Protein AF-A0A258JSR5-F1 (afdb_monomer_lite)

Structure (mmCIF, N/CA/C/O backbone):
data_AF-A0A258JSR5-F1
#
_entry.id   AF-A0A258JSR5-F1
#
loop_
_atom_site.group_PDB
_atom_site.id
_atom_site.type_symbol
_atom_site.label_atom_id
_atom_site.label_alt_id
_atom_site.label_comp_id
_atom_site.label_asym_id
_atom_site.label_entity_id
_atom_site.label_seq_id
_atom_site.pdbx_PDB_ins_code
_atom_site.Cartn_x
_atom_site.Cartn_y
_atom_site.Cartn_z
_atom_site.occupancy
_atom_site.B_iso_or_equiv
_atom_site.auth_seq_id
_atom_site.auth_comp_id
_atom_site.auth_asym_id
_atom_site.auth_atom_id
_atom_site.pdbx_PDB_model_num
ATOM 1 N N . MET A 1 1 ? 13.810 30.687 -0.300 1.00 61.47 1 MET A N 1
ATOM 2 C CA . MET A 1 1 ? 14.766 29.575 -0.488 1.00 61.47 1 MET A CA 1
ATOM 3 C C . MET A 1 1 ? 14.236 28.611 -1.536 1.00 61.47 1 MET A C 1
ATOM 5 O O . MET A 1 1 ? 13.078 28.210 -1.463 1.00 61.47 1 MET A O 1
ATOM 9 N N . THR A 1 2 ? 15.038 28.300 -2.546 1.00 57.66 2 THR A N 1
ATOM 10 C CA . THR A 1 2 ? 14.714 27.359 -3.626 1.00 57.66 2 THR A CA 1
ATOM 11 C C . THR A 1 2 ? 15.370 26.017 -3.323 1.00 57.66 2 THR A C 1
ATOM 13 O O . THR A 1 2 ? 16.574 25.957 -3.090 1.00 57.66 2 THR A O 1
ATOM 16 N N . ILE A 1 3 ? 14.578 24.943 -3.290 1.00 66.38 3 ILE A N 1
ATOM 17 C CA . ILE A 1 3 ? 15.086 23.575 -3.173 1.00 66.38 3 ILE A CA 1
ATOM 18 C C . ILE A 1 3 ? 15.191 23.016 -4.587 1.00 66.38 3 ILE A C 1
ATOM 20 O O . ILE A 1 3 ? 14.226 23.022 -5.355 1.00 66.38 3 ILE A O 1
ATOM 24 N N . TYR A 1 4 ? 16.376 22.534 -4.943 1.00 61.44 4 TYR A N 1
ATOM 25 C CA . TYR A 1 4 ? 16.570 21.844 -6.207 1.00 61.44 4 TYR A CA 1
ATOM 26 C C . TYR A 1 4 ? 15.961 20.445 -6.101 1.00 61.44 4 TYR A C 1
ATOM 28 O O . TYR A 1 4 ? 16.390 19.656 -5.260 1.00 61.44 4 TYR A O 1
ATOM 36 N N . LEU A 1 5 ? 14.943 20.136 -6.912 1.00 56.50 5 LEU A N 1
ATOM 37 C CA . LEU A 1 5 ? 14.296 18.825 -6.874 1.00 56.50 5 LEU A CA 1
ATOM 38 C C . LEU A 1 5 ? 15.056 17.860 -7.807 1.00 56.50 5 LEU A C 1
ATOM 40 O O . LEU A 1 5 ? 14.903 17.956 -9.030 1.00 56.50 5 LEU A O 1
ATOM 44 N N . PRO A 1 6 ? 15.834 16.889 -7.288 1.00 39.44 6 PRO A N 1
ATOM 45 C CA . PRO A 1 6 ? 16.677 16.019 -8.120 1.00 39.44 6 PRO A CA 1
ATOM 46 C C . PRO A 1 6 ? 15.869 15.087 -9.039 1.00 39.44 6 PRO A C 1
ATOM 48 O O . PRO A 1 6 ? 16.405 14.523 -9.987 1.00 39.44 6 PRO A O 1
ATOM 51 N N . ILE A 1 7 ? 14.565 14.931 -8.786 1.00 44.53 7 ILE A N 1
ATOM 52 C CA . ILE A 1 7 ? 13.654 14.110 -9.598 1.00 44.53 7 ILE A CA 1
ATOM 53 C C . ILE A 1 7 ? 13.155 14.865 -10.846 1.00 44.53 7 ILE A C 1
ATOM 55 O O . ILE A 1 7 ? 12.863 14.226 -11.860 1.00 44.53 7 ILE A O 1
ATOM 59 N N . ALA A 1 8 ? 13.074 16.200 -10.788 1.00 44.94 8 ALA A N 1
ATOM 60 C CA . ALA A 1 8 ? 12.496 17.041 -11.840 1.00 44.94 8 ALA A CA 1
ATOM 61 C C . ALA A 1 8 ? 13.520 17.968 -12.529 1.00 44.94 8 ALA A C 1
ATOM 63 O O . ALA A 1 8 ? 13.179 18.582 -13.536 1.00 44.94 8 ALA A O 1
ATOM 64 N N . GLU A 1 9 ? 14.764 18.035 -12.027 1.00 51.84 9 GLU A N 1
ATOM 65 C CA . GLU A 1 9 ? 15.833 18.930 -12.516 1.00 51.84 9 GLU A CA 1
ATOM 66 C C . GLU A 1 9 ? 15.367 20.391 -12.680 1.00 51.84 9 GLU A C 1
ATOM 68 O O . GLU A 1 9 ? 15.783 21.104 -13.592 1.00 51.84 9 GLU A O 1
ATOM 73 N N . ILE A 1 10 ? 14.475 20.839 -11.793 1.00 59.28 10 ILE A N 1
ATOM 74 C CA . ILE A 1 10 ? 13.985 22.216 -11.744 1.00 59.28 10 ILE A CA 1
ATOM 75 C C . ILE A 1 10 ? 14.163 22.780 -10.329 1.00 59.28 10 ILE A C 1
ATOM 77 O O . ILE A 1 10 ? 13.911 22.067 -9.348 1.00 59.28 10 ILE A O 1
ATOM 81 N N . PRO A 1 11 ? 14.597 24.047 -10.199 1.00 59.09 11 PRO A N 1
ATOM 82 C CA . PRO A 1 11 ? 14.572 24.744 -8.924 1.00 59.09 11 PRO A CA 1
ATOM 83 C C . PRO A 1 11 ? 13.112 25.027 -8.552 1.00 59.09 11 PRO A C 1
ATOM 85 O O . PRO A 1 11 ? 12.404 25.725 -9.277 1.00 59.09 11 PRO A O 1
ATOM 88 N N . VAL A 1 12 ? 12.650 24.474 -7.430 1.00 67.81 12 VAL A N 1
ATOM 89 C CA . VAL A 1 12 ? 11.285 24.683 -6.928 1.00 67.81 12 VAL A CA 1
ATOM 90 C C . VAL A 1 12 ? 11.360 25.539 -5.671 1.00 67.81 12 VAL A C 1
ATOM 92 O O . VAL A 1 12 ? 12.173 25.292 -4.777 1.00 67.81 12 VAL A O 1
ATOM 95 N N . ALA A 1 13 ? 10.527 26.574 -5.578 1.00 79.62 13 ALA A N 1
ATOM 96 C CA . ALA A 1 13 ? 10.471 27.379 -4.365 1.00 79.62 13 ALA A CA 1
ATOM 97 C C . ALA A 1 13 ? 9.887 26.550 -3.209 1.00 79.62 13 ALA A C 1
ATOM 99 O O . ALA A 1 13 ? 8.904 25.824 -3.383 1.00 79.62 13 ALA A O 1
ATOM 100 N N . ILE A 1 14 ? 10.454 26.695 -2.008 1.00 73.69 14 ILE A N 1
ATOM 101 C CA . ILE A 1 14 ? 9.924 26.052 -0.792 1.00 73.69 14 ILE A CA 1
ATOM 102 C C . ILE A 1 14 ? 8.441 26.384 -0.591 1.00 73.69 14 ILE A C 1
ATOM 104 O O . ILE A 1 14 ? 7.655 25.525 -0.206 1.00 73.69 14 ILE A O 1
ATOM 108 N N . PHE A 1 15 ? 8.055 27.614 -0.937 1.00 73.50 15 PHE A N 1
ATOM 109 C CA . PHE A 1 15 ? 6.688 28.101 -0.819 1.00 73.50 15 PHE A CA 1
ATOM 110 C C . PHE A 1 15 ? 5.720 27.317 -1.709 1.00 73.50 15 PHE A C 1
ATOM 112 O O . PHE A 1 15 ? 4.648 26.940 -1.259 1.00 73.50 15 PHE A O 1
ATOM 119 N N . THR A 1 16 ? 6.116 26.980 -2.939 1.00 74.31 16 THR A N 1
ATOM 120 C CA . THR A 1 16 ? 5.316 26.120 -3.827 1.00 74.31 16 THR A CA 1
ATOM 121 C C . THR A 1 16 ? 5.153 24.703 -3.285 1.00 74.31 16 THR A C 1
ATOM 123 O O . THR A 1 16 ? 4.079 24.130 -3.423 1.00 74.31 16 THR A O 1
ATOM 126 N N . ILE A 1 17 ? 6.178 24.140 -2.636 1.00 71.25 17 ILE A N 1
ATOM 127 C CA . ILE A 1 17 ? 6.089 22.804 -2.024 1.00 71.25 17 ILE A CA 1
ATOM 128 C C . ILE A 1 17 ? 5.114 22.832 -0.845 1.00 71.25 17 ILE A C 1
ATOM 130 O O . ILE A 1 17 ? 4.237 21.976 -0.756 1.00 71.25 17 ILE A O 1
ATOM 134 N N . PHE A 1 18 ? 5.222 23.843 0.019 1.00 74.94 18 PHE A N 1
ATOM 135 C CA . PHE A 1 18 ? 4.291 24.043 1.129 1.00 74.94 18 PHE A CA 1
ATOM 136 C C . PHE A 1 18 ? 2.861 24.299 0.646 1.00 74.94 18 PHE A C 1
ATOM 138 O O . PHE A 1 18 ? 1.934 23.674 1.149 1.00 74.94 18 PHE A O 1
ATOM 145 N N . ALA A 1 19 ? 2.674 25.151 -0.363 1.00 74.31 19 ALA A N 1
ATOM 146 C CA . ALA A 1 19 ? 1.364 25.439 -0.940 1.00 74.31 19 ALA A CA 1
ATOM 147 C C . ALA A 1 19 ? 0.727 24.191 -1.572 1.00 74.31 19 ALA A C 1
ATOM 149 O O . ALA A 1 19 ? -0.453 23.931 -1.354 1.00 74.31 19 ALA A O 1
ATOM 150 N N . MET A 1 20 ? 1.504 23.377 -2.298 1.00 73.94 20 MET A N 1
ATOM 151 C CA . MET A 1 20 ? 1.028 22.086 -2.805 1.00 73.94 20 MET A CA 1
ATOM 152 C C . MET A 1 20 ? 0.703 21.117 -1.667 1.00 73.94 20 MET A C 1
ATOM 154 O O . MET A 1 20 ? -0.324 20.452 -1.728 1.00 73.94 20 MET A O 1
ATOM 158 N N . GLY A 1 21 ? 1.535 21.054 -0.625 1.00 70.94 21 GLY A N 1
ATOM 159 C CA . GLY A 1 21 ? 1.282 20.229 0.556 1.00 70.94 21 GLY A CA 1
ATOM 160 C C . GLY A 1 21 ? -0.021 20.606 1.262 1.00 70.94 21 GLY A C 1
ATOM 161 O O . GLY A 1 21 ? -0.832 19.730 1.549 1.00 70.94 21 GLY A O 1
ATOM 162 N N . LEU A 1 22 ? -0.266 21.904 1.464 1.00 74.88 22 LEU A N 1
ATOM 163 C CA . LEU A 1 22 ? -1.509 22.416 2.045 1.00 74.88 22 LEU A CA 1
ATOM 164 C C . LEU A 1 22 ? -2.717 22.163 1.140 1.00 74.88 22 LEU A C 1
ATOM 166 O O . LEU A 1 22 ? -3.748 21.713 1.627 1.00 74.88 22 LEU A O 1
ATOM 170 N N . ALA A 1 23 ? -2.595 22.393 -0.169 1.00 74.69 23 ALA A N 1
ATOM 171 C CA . ALA A 1 23 ? -3.677 22.132 -1.115 1.00 74.69 23 ALA A CA 1
ATOM 172 C C . ALA A 1 23 ? -4.042 20.640 -1.163 1.00 74.69 23 ALA A C 1
ATOM 174 O O . ALA A 1 23 ? -5.217 20.284 -1.104 1.00 74.69 23 ALA A O 1
ATOM 175 N N . VAL A 1 24 ? -3.042 19.757 -1.217 1.00 71.69 24 VAL A N 1
ATOM 176 C CA . VAL A 1 24 ? -3.247 18.303 -1.180 1.00 71.69 24 VAL A CA 1
ATOM 177 C C . VAL A 1 24 ? -3.836 17.877 0.163 1.00 71.69 24 VAL A C 1
ATOM 179 O O . VAL A 1 24 ? -4.772 17.083 0.176 1.00 71.69 24 VAL A O 1
ATOM 182 N N . GLY A 1 25 ? -3.346 18.429 1.276 1.00 71.19 25 GLY A N 1
ATOM 183 C CA . GLY A 1 25 ? -3.887 18.173 2.610 1.00 71.19 25 GLY A CA 1
ATOM 184 C C . GLY A 1 25 ? -5.350 18.597 2.737 1.00 71.19 25 GLY A C 1
ATOM 1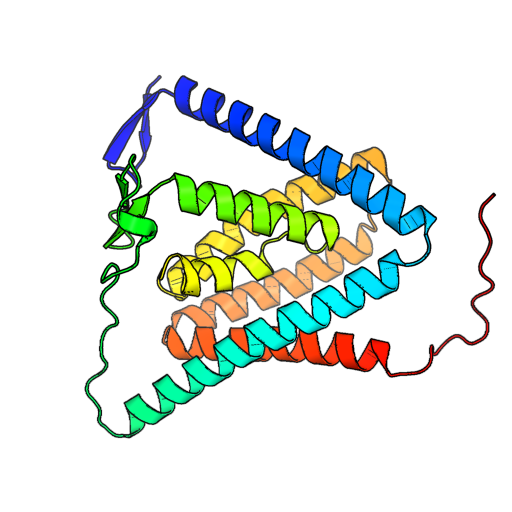85 O O . GLY A 1 25 ? -6.167 17.828 3.234 1.00 71.19 25 GLY A O 1
ATOM 186 N N . PHE A 1 26 ? -5.707 19.768 2.212 1.00 75.38 26 PHE A N 1
ATOM 187 C CA . PHE A 1 26 ? -7.077 20.274 2.215 1.00 75.38 26 PHE A CA 1
ATOM 188 C C . PHE A 1 26 ? -8.013 19.406 1.364 1.00 75.38 26 PHE A C 1
ATOM 190 O O . PHE A 1 26 ? -9.049 18.956 1.851 1.00 75.38 26 PHE A O 1
ATOM 197 N N . ILE A 1 27 ? -7.622 19.090 0.123 1.00 75.81 27 ILE A N 1
ATOM 198 C CA . ILE A 1 27 ? -8.405 18.215 -0.766 1.00 75.81 27 ILE A CA 1
ATOM 199 C C . ILE A 1 27 ? -8.559 16.823 -0.140 1.00 75.81 27 ILE A C 1
ATOM 201 O O . ILE A 1 27 ? -9.661 16.275 -0.109 1.00 75.81 27 ILE A O 1
ATOM 205 N N . SER A 1 28 ? -7.477 16.261 0.404 1.00 67.88 28 SER A N 1
ATOM 206 C CA . SER A 1 28 ? -7.510 14.965 1.084 1.00 67.88 28 SER A CA 1
ATOM 207 C C . SER A 1 28 ? -8.395 14.995 2.333 1.00 67.88 28 SER A C 1
ATOM 209 O O . SER A 1 28 ? -9.076 14.010 2.603 1.00 67.88 28 SER A O 1
ATOM 211 N N . GLY A 1 29 ? -8.416 16.103 3.079 1.00 70.31 29 GLY A N 1
ATOM 212 C CA . GLY A 1 29 ? -9.274 16.290 4.250 1.00 70.31 29 GLY A CA 1
ATOM 213 C C . GLY A 1 29 ? -10.759 16.355 3.889 1.00 70.31 29 GLY A C 1
ATOM 214 O O . GLY A 1 29 ? -11.571 15.700 4.536 1.00 70.31 29 GLY A O 1
ATOM 215 N N . MET A 1 30 ? -11.118 17.061 2.811 1.00 75.56 30 MET A N 1
ATOM 216 C CA . MET A 1 30 ? -12.503 17.120 2.323 1.00 75.56 30 MET A CA 1
ATOM 217 C C . MET A 1 30 ? -13.008 15.753 1.844 1.00 75.56 30 MET A C 1
ATOM 219 O O . MET A 1 30 ? -14.092 15.318 2.233 1.00 75.56 30 MET A O 1
ATOM 223 N N . PHE A 1 31 ? -12.213 15.053 1.026 1.00 71.19 31 PHE A N 1
ATOM 224 C CA . PHE A 1 31 ? -12.558 13.706 0.560 1.00 71.19 31 PHE A CA 1
ATOM 225 C C . PHE A 1 31 ? -12.566 12.684 1.704 1.00 71.19 31 PHE A C 1
ATOM 227 O O . PHE A 1 31 ? -13.426 11.805 1.731 1.00 71.19 31 PHE A O 1
ATOM 234 N N . GLY A 1 32 ? -11.649 12.817 2.666 1.00 70.19 32 GLY A N 1
ATOM 235 C CA . GLY A 1 32 ? -11.616 12.000 3.877 1.00 70.19 32 GLY A CA 1
ATOM 236 C C . GLY A 1 32 ? -12.866 12.192 4.735 1.00 70.19 32 GLY A C 1
ATOM 237 O O . GLY A 1 32 ? -13.493 11.209 5.114 1.00 70.19 32 GLY A O 1
ATOM 238 N N . GLY A 1 33 ? -13.286 13.439 4.969 1.00 72.38 33 GLY A N 1
ATOM 239 C CA . GLY A 1 33 ? -14.505 13.756 5.718 1.00 72.38 33 GLY A CA 1
ATOM 240 C C . GLY A 1 33 ? -15.773 13.208 5.058 1.00 72.38 33 GLY A C 1
ATOM 241 O O . GLY A 1 33 ? -16.602 12.603 5.734 1.00 72.38 33 GLY A O 1
ATOM 242 N N . LEU A 1 34 ? -15.889 13.329 3.729 1.00 74.12 34 LEU A N 1
ATOM 243 C CA . LEU A 1 34 ? -16.970 12.697 2.961 1.00 74.12 34 LEU A CA 1
ATOM 244 C C . LEU A 1 34 ? -16.947 11.167 3.079 1.00 74.12 34 LEU A C 1
ATOM 246 O O . LEU A 1 34 ? -18.000 10.551 3.227 1.00 74.12 34 LEU A O 1
ATOM 250 N N . GLY A 1 35 ? -15.761 10.556 3.045 1.00 70.94 35 GLY A N 1
ATOM 251 C CA . GLY A 1 35 ? -15.594 9.115 3.233 1.00 70.94 35 GLY A CA 1
ATOM 252 C C . GLY A 1 35 ? -16.039 8.650 4.615 1.00 70.94 35 GLY A C 1
ATOM 253 O O . GLY A 1 35 ? -16.801 7.693 4.710 1.00 70.94 35 GLY A O 1
ATOM 254 N N . VAL A 1 36 ? -15.641 9.360 5.672 1.00 72.75 36 VAL A N 1
ATOM 255 C CA . VAL A 1 36 ? -16.058 9.066 7.053 1.00 72.75 36 VAL A CA 1
ATOM 256 C C . VAL A 1 36 ? -17.567 9.250 7.227 1.00 72.75 36 VAL A C 1
ATOM 258 O O . VAL A 1 36 ? -18.208 8.414 7.856 1.00 72.75 36 VAL A O 1
ATOM 261 N N . ALA A 1 37 ? -18.161 10.288 6.632 1.00 77.19 37 ALA A N 1
ATOM 262 C CA . ALA A 1 37 ? -19.606 10.507 6.681 1.00 77.19 37 ALA A CA 1
ATOM 263 C C . ALA A 1 37 ? -20.388 9.402 5.945 1.00 77.19 37 ALA A C 1
ATOM 265 O O . ALA A 1 37 ? -21.351 8.859 6.485 1.00 77.19 37 ALA A O 1
ATOM 266 N N . ALA A 1 38 ? -19.948 9.019 4.742 1.00 73.38 38 ALA A N 1
ATOM 267 C CA . ALA A 1 38 ? -20.537 7.908 3.994 1.00 73.38 38 ALA A CA 1
ATOM 268 C C . ALA A 1 38 ? -20.383 6.576 4.746 1.00 73.38 38 ALA A C 1
ATOM 270 O O . ALA A 1 38 ? -21.31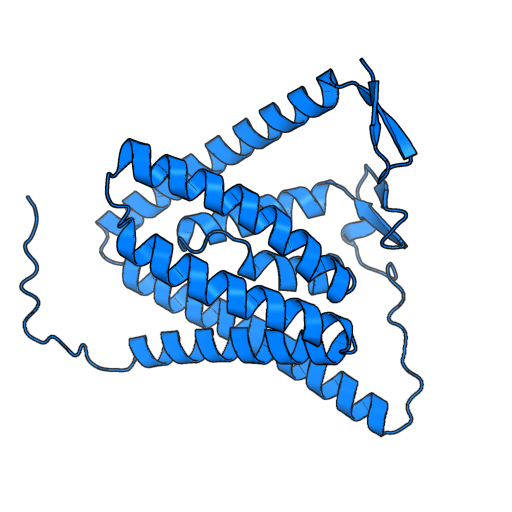5 5.774 4.798 1.00 73.38 38 ALA A O 1
ATOM 271 N N . PHE A 1 39 ? -19.227 6.363 5.375 1.00 73.50 39 PHE A N 1
ATOM 272 C CA . PHE A 1 39 ? -18.963 5.203 6.217 1.00 73.50 39 PHE A CA 1
ATOM 273 C C . PHE A 1 39 ? -19.887 5.167 7.439 1.00 73.50 39 PHE A C 1
ATOM 275 O O . PHE A 1 39 ? -20.480 4.130 7.718 1.00 73.50 39 PHE A O 1
ATOM 282 N N . ALA A 1 40 ? -20.067 6.294 8.132 1.00 76.50 40 ALA A N 1
ATOM 283 C CA . ALA A 1 40 ? -20.976 6.409 9.269 1.00 76.50 40 ALA A CA 1
ATOM 284 C C . ALA A 1 40 ? -22.433 6.129 8.867 1.00 76.50 40 ALA A C 1
ATOM 286 O O . ALA A 1 40 ? -23.134 5.411 9.580 1.00 76.50 40 ALA A O 1
ATOM 287 N N . LEU A 1 41 ? -22.864 6.614 7.696 1.00 78.69 41 LEU A N 1
ATOM 288 C CA . LEU A 1 41 ? -24.200 6.343 7.161 1.00 78.69 41 LEU A CA 1
ATOM 289 C C . LEU A 1 41 ? -24.399 4.851 6.873 1.00 78.69 41 LEU A C 1
ATOM 291 O O . LEU A 1 41 ? -25.406 4.271 7.268 1.00 78.69 41 LEU A O 1
ATOM 295 N N . MET A 1 42 ? -23.426 4.204 6.227 1.00 76.38 42 MET A N 1
ATOM 296 C CA . MET A 1 42 ? -23.510 2.764 5.977 1.00 76.38 42 MET A CA 1
ATOM 297 C C . MET A 1 42 ? -23.415 1.954 7.269 1.00 76.38 42 MET A C 1
ATOM 299 O O . MET A 1 42 ? -24.021 0.885 7.366 1.00 76.38 42 MET A O 1
ATOM 303 N N . ARG A 1 43 ? -22.685 2.452 8.276 1.00 78.88 43 ARG A N 1
ATOM 304 C CA . ARG A 1 43 ? -22.567 1.796 9.583 1.00 78.88 43 ARG A CA 1
ATOM 305 C C . ARG A 1 43 ? -23.900 1.828 10.318 1.00 78.88 43 ARG A C 1
ATOM 307 O O . ARG A 1 43 ? -24.274 0.822 10.906 1.00 78.88 43 ARG A O 1
ATOM 314 N N . ALA A 1 44 ? -24.646 2.926 10.201 1.00 80.06 44 ALA A N 1
ATOM 315 C CA . ALA A 1 44 ? -26.007 3.028 10.723 1.00 80.06 44 ALA A CA 1
ATOM 316 C C . ALA A 1 44 ? -26.974 2.017 10.076 1.00 80.06 44 ALA A C 1
ATOM 318 O O . ALA A 1 44 ? -27.925 1.584 10.717 1.00 80.06 44 ALA A O 1
ATOM 319 N N . LEU A 1 45 ? -26.709 1.597 8.834 1.00 81.56 45 LEU A N 1
ATOM 320 C CA . LEU A 1 45 ? -27.473 0.559 8.131 1.00 81.56 45 LEU A CA 1
ATOM 321 C C . LEU A 1 45 ? -27.032 -0.877 8.487 1.00 81.56 45 LEU A C 1
ATOM 323 O O . LEU A 1 45 ? -27.598 -1.831 7.961 1.00 81.56 45 LEU A O 1
ATOM 327 N N . GLY A 1 46 ? -26.016 -1.054 9.343 1.00 81.38 46 GLY A N 1
ATOM 328 C CA . GLY A 1 46 ? -25.525 -2.368 9.785 1.00 81.38 46 GLY A CA 1
ATOM 329 C C . GLY A 1 46 ? -24.808 -3.193 8.707 1.00 81.38 46 GLY A C 1
ATOM 330 O O . GLY A 1 46 ? -24.521 -4.366 8.917 1.00 81.38 46 GLY A O 1
ATOM 331 N N . GLN A 1 47 ? -24.513 -2.603 7.546 1.00 79.50 47 GLN A N 1
ATOM 332 C CA . GLN A 1 47 ? -24.048 -3.334 6.358 1.00 79.50 47 GLN A CA 1
ATOM 333 C C . GLN A 1 47 ? -22.559 -3.119 6.044 1.00 79.50 47 GLN A C 1
ATOM 335 O O . GLN A 1 47 ? -22.051 -3.623 5.041 1.00 79.50 47 GLN A O 1
ATOM 340 N N . VAL A 1 48 ? -21.848 -2.375 6.896 1.00 78.44 48 VAL A N 1
ATOM 341 C CA . VAL A 1 48 ? -20.450 -1.973 6.673 1.00 78.44 48 VAL A CA 1
ATOM 342 C C . VAL A 1 48 ? -19.496 -3.153 6.657 1.00 78.44 48 VAL A C 1
ATOM 344 O O . VAL A 1 48 ? -18.702 -3.250 5.726 1.00 78.44 48 VAL A O 1
ATOM 347 N N . ASP A 1 49 ? -19.592 -4.072 7.617 1.00 77.12 49 ASP A N 1
ATOM 348 C CA . ASP A 1 49 ? -18.671 -5.211 7.688 1.00 77.12 49 ASP A CA 1
ATOM 349 C C . ASP A 1 49 ? -18.798 -6.120 6.459 1.00 77.12 49 ASP A C 1
ATOM 351 O O . ASP A 1 49 ? -17.795 -6.543 5.873 1.00 77.12 49 ASP A O 1
ATOM 355 N N . LEU A 1 50 ? -20.034 -6.341 5.994 1.00 81.06 50 LEU A N 1
ATOM 356 C CA . LEU A 1 50 ? -20.310 -7.079 4.763 1.00 81.06 50 LEU A CA 1
ATOM 357 C C . LEU A 1 50 ? -19.752 -6.340 3.543 1.00 81.06 50 LEU A C 1
ATOM 359 O O . LEU A 1 50 ? -19.091 -6.947 2.699 1.00 81.06 50 LEU A O 1
ATOM 363 N N . LEU A 1 51 ? -19.988 -5.031 3.448 1.00 82.44 51 LEU A N 1
ATOM 364 C CA . LEU A 1 51 ? -19.535 -4.231 2.317 1.00 82.44 51 LEU A CA 1
ATOM 365 C C . LEU A 1 51 ? -18.009 -4.184 2.219 1.00 82.44 51 LEU A C 1
ATOM 367 O O . LEU A 1 51 ? -17.475 -4.357 1.121 1.00 82.44 51 LEU A O 1
ATOM 371 N N . ILE A 1 52 ? -17.310 -3.961 3.335 1.00 82.69 52 ILE A N 1
ATOM 372 C CA . ILE A 1 52 ? -15.843 -3.959 3.381 1.00 82.69 52 ILE A CA 1
ATOM 373 C C . ILE A 1 52 ? -15.333 -5.322 2.925 1.00 82.69 52 ILE A C 1
ATOM 375 O O . ILE A 1 52 ? -14.503 -5.387 2.019 1.00 82.69 52 ILE A O 1
ATOM 379 N N . SER A 1 53 ? -15.867 -6.403 3.496 1.00 82.19 53 SER A N 1
ATOM 380 C CA . SER A 1 53 ? -15.412 -7.764 3.209 1.00 82.19 53 SER A CA 1
ATOM 381 C C . SER A 1 53 ? -15.633 -8.135 1.740 1.00 82.19 53 SER A C 1
ATOM 383 O O . SER A 1 53 ? -14.693 -8.551 1.061 1.00 82.19 53 SER A O 1
ATOM 385 N N . VAL A 1 54 ? -16.830 -7.897 1.195 1.00 87.25 54 VAL A N 1
ATOM 386 C CA . VAL A 1 54 ? -17.144 -8.158 -0.223 1.00 87.25 54 VAL A CA 1
ATOM 387 C C . VAL A 1 54 ? -16.285 -7.296 -1.150 1.00 87.25 54 VAL A C 1
ATOM 389 O O . VAL A 1 54 ? -15.736 -7.803 -2.131 1.00 87.25 54 VAL A O 1
ATOM 392 N N . SER A 1 55 ? -16.104 -6.013 -0.826 1.00 85.12 55 SER A N 1
ATOM 393 C CA . SER A 1 55 ? -15.245 -5.112 -1.605 1.00 85.12 55 SER A CA 1
ATOM 394 C C . SER A 1 55 ? -13.791 -5.582 -1.602 1.00 85.12 55 SER A C 1
ATOM 396 O O . SER A 1 55 ? -13.141 -5.568 -2.646 1.00 85.12 55 SER A O 1
ATOM 398 N N . TYR A 1 56 ? -13.282 -6.041 -0.455 1.00 85.81 56 TYR A N 1
ATOM 399 C CA . TYR A 1 56 ? -11.912 -6.525 -0.307 1.00 85.81 56 TYR A CA 1
ATOM 400 C C . TYR A 1 56 ? -11.679 -7.806 -1.112 1.00 85.81 56 TYR A C 1
ATOM 402 O O . TYR A 1 56 ? -10.681 -7.907 -1.827 1.00 85.81 56 TYR A O 1
ATOM 410 N N . VAL A 1 57 ? -12.633 -8.741 -1.084 1.00 90.44 57 VAL A N 1
ATOM 411 C CA . VAL A 1 57 ? -12.580 -9.971 -1.887 1.00 90.44 57 VAL A CA 1
ATOM 412 C C . VAL A 1 57 ? -12.624 -9.661 -3.374 1.00 90.44 57 VAL A C 1
ATOM 414 O O . VAL A 1 57 ? -11.760 -10.137 -4.111 1.00 90.44 57 VAL A O 1
ATOM 417 N N . LEU A 1 58 ? -13.584 -8.851 -3.828 1.00 91.00 58 LEU A N 1
ATOM 418 C CA . LEU A 1 58 ? -13.707 -8.490 -5.242 1.00 91.00 58 LEU A CA 1
ATOM 419 C C . LEU A 1 58 ? -12.448 -7.788 -5.750 1.00 91.00 58 LEU A C 1
ATOM 421 O O . LEU A 1 58 ? -11.917 -8.146 -6.804 1.00 91.00 58 LEU A O 1
ATOM 425 N N . LEU A 1 59 ? -11.941 -6.823 -4.985 1.00 88.25 59 LEU A N 1
ATOM 426 C CA . LEU A 1 59 ? -10.781 -6.042 -5.379 1.00 88.25 59 LEU A CA 1
ATOM 427 C C . LEU A 1 59 ? -9.516 -6.908 -5.371 1.00 88.25 59 LEU A C 1
ATOM 429 O O . LEU A 1 59 ? -8.858 -7.026 -6.406 1.00 88.25 59 LEU A O 1
ATOM 433 N N . LEU A 1 60 ? -9.170 -7.543 -4.249 1.00 89.19 60 LEU A N 1
ATOM 434 C CA . LEU A 1 60 ? -7.932 -8.319 -4.148 1.00 89.19 60 LEU A CA 1
ATOM 435 C C . LEU A 1 60 ? -7.929 -9.529 -5.071 1.00 89.19 60 LEU A C 1
ATOM 437 O O . LEU A 1 60 ? -6.920 -9.794 -5.721 1.00 89.19 60 LEU A O 1
ATOM 441 N N . THR A 1 61 ? -9.043 -10.249 -5.162 1.00 91.75 61 THR A N 1
ATOM 442 C CA . THR A 1 61 ? -9.122 -11.426 -6.028 1.00 91.75 61 THR A CA 1
ATOM 443 C C . THR A 1 61 ? -9.097 -10.997 -7.490 1.00 91.75 61 THR A C 1
ATOM 445 O O . THR A 1 61 ? -8.360 -11.585 -8.279 1.00 91.75 61 THR A O 1
ATOM 448 N N . GLY A 1 62 ? -9.804 -9.923 -7.856 1.00 92.25 62 GLY A N 1
ATOM 449 C CA . GLY A 1 62 ? -9.780 -9.371 -9.212 1.00 92.25 62 GLY A CA 1
ATOM 450 C C . GLY A 1 62 ? -8.388 -8.888 -9.625 1.00 92.25 62 GLY A C 1
ATOM 451 O O . GLY A 1 62 ? -7.838 -9.341 -10.631 1.00 92.25 62 GLY A O 1
ATOM 452 N N . VAL A 1 63 ? -7.777 -8.011 -8.826 1.00 89.81 63 VAL A N 1
ATOM 453 C CA . VAL A 1 63 ? -6.435 -7.470 -9.093 1.00 89.81 63 VAL A CA 1
ATOM 454 C C . VAL A 1 63 ? -5.369 -8.563 -9.018 1.00 89.81 63 VAL A C 1
ATOM 456 O O . VAL A 1 63 ? -4.526 -8.647 -9.910 1.00 89.81 63 VAL A O 1
ATOM 459 N N . GLY A 1 64 ? -5.419 -9.430 -8.007 1.00 90.88 64 GLY A N 1
ATOM 460 C CA . GLY A 1 64 ? -4.497 -10.552 -7.831 1.00 90.88 64 GLY A CA 1
ATOM 461 C C . GLY A 1 64 ? -4.557 -11.538 -8.996 1.00 90.88 64 GLY A C 1
ATOM 462 O O . GLY A 1 64 ? -3.515 -11.911 -9.533 1.00 90.88 64 GLY A O 1
ATOM 463 N N . THR A 1 65 ? -5.758 -11.884 -9.469 1.00 92.81 65 THR A N 1
ATOM 464 C CA . THR A 1 65 ? -5.943 -12.773 -10.630 1.00 92.81 65 THR A CA 1
ATOM 465 C C . THR A 1 65 ? -5.421 -12.128 -11.909 1.00 92.81 65 THR A C 1
ATOM 467 O O . THR A 1 65 ? -4.677 -12.767 -12.654 1.00 92.81 65 THR A O 1
ATOM 470 N N . LEU A 1 66 ? -5.727 -10.848 -12.156 1.00 90.31 66 LEU A N 1
ATOM 471 C CA . LEU A 1 66 ? -5.176 -10.114 -13.303 1.00 90.31 66 LEU A CA 1
ATOM 472 C C . LEU A 1 66 ? -3.639 -10.079 -13.266 1.00 90.31 66 LEU A C 1
ATOM 474 O O . LEU A 1 66 ? -2.984 -10.360 -14.276 1.00 90.31 66 LEU A O 1
ATOM 478 N N . MET A 1 67 ? -3.057 -9.809 -12.093 1.00 90.19 67 MET A N 1
ATOM 479 C CA . MET A 1 67 ? -1.607 -9.824 -11.885 1.00 90.19 67 MET A CA 1
ATOM 480 C C . MET A 1 67 ? -0.983 -11.195 -12.110 1.00 90.19 67 MET A C 1
ATOM 482 O O . MET A 1 67 ? 0.090 -11.289 -12.720 1.00 90.19 67 MET A O 1
ATOM 486 N N . LEU A 1 68 ? -1.650 -12.248 -11.646 1.00 92.12 68 LEU A N 1
ATOM 487 C CA . LEU A 1 68 ? -1.196 -13.622 -11.783 1.00 92.12 68 LEU A CA 1
ATOM 488 C C . LEU A 1 68 ? -1.201 -14.033 -13.255 1.00 92.12 68 LEU A C 1
ATOM 490 O O . LEU A 1 68 ? -0.164 -14.442 -13.778 1.00 92.12 68 LEU A O 1
ATOM 494 N N . VAL A 1 69 ? -2.330 -13.844 -13.947 1.00 89.94 69 VAL A N 1
ATOM 495 C CA . VAL A 1 69 ? -2.497 -14.204 -15.362 1.00 89.94 69 VAL A CA 1
ATOM 496 C C . VAL A 1 69 ? -1.458 -13.501 -16.230 1.00 89.94 69 VAL A C 1
ATOM 498 O O . VAL A 1 69 ? -0.851 -14.127 -17.101 1.00 89.94 69 VAL A O 1
ATOM 501 N N . GLU A 1 70 ? -1.201 -12.213 -16.001 1.00 85.12 70 GLU A N 1
ATOM 502 C CA . GLU A 1 70 ? -0.221 -11.470 -16.793 1.00 85.12 70 GLU A CA 1
ATOM 503 C C . GLU A 1 70 ? 1.229 -11.858 -16.477 1.00 85.12 70 GLU A C 1
ATOM 505 O O . GLU A 1 70 ? 2.068 -11.912 -17.382 1.00 85.12 70 GLU A O 1
ATOM 510 N N . SER A 1 71 ? 1.532 -12.159 -15.213 1.00 86.12 71 SER A N 1
ATOM 511 C CA . SER A 1 71 ? 2.861 -12.619 -14.797 1.00 86.12 71 SER A CA 1
ATOM 512 C C . SER A 1 71 ? 3.177 -14.002 -15.349 1.00 86.12 71 SER A C 1
ATOM 514 O O . SER A 1 71 ? 4.225 -14.177 -15.970 1.00 86.12 71 SER A O 1
ATOM 516 N N . VAL A 1 72 ? 2.239 -14.942 -15.232 1.00 87.31 72 VAL A N 1
ATOM 517 C CA . VAL A 1 72 ? 2.356 -16.291 -15.798 1.00 87.31 72 VAL A CA 1
ATOM 518 C C . VAL A 1 72 ? 2.486 -16.219 -17.319 1.00 87.31 72 VAL A C 1
ATOM 520 O O . VAL A 1 72 ? 3.414 -16.792 -17.884 1.00 87.31 72 VAL A O 1
ATOM 523 N N . ARG A 1 73 ? 1.636 -15.436 -17.998 1.00 85.19 73 ARG A N 1
ATOM 524 C CA . ARG A 1 73 ? 1.699 -15.274 -19.461 1.00 85.19 73 ARG A CA 1
ATOM 525 C C . ARG A 1 73 ? 3.035 -14.695 -19.931 1.00 85.19 73 ARG A C 1
ATOM 527 O O . ARG A 1 73 ? 3.515 -15.076 -20.996 1.00 85.19 73 ARG A O 1
ATOM 534 N N . PHE A 1 74 ? 3.636 -13.780 -19.169 1.00 79.25 74 PHE A N 1
ATOM 535 C CA . PHE A 1 74 ? 4.957 -13.240 -19.488 1.00 79.25 74 PHE A CA 1
ATOM 536 C C . PHE A 1 74 ? 6.061 -14.293 -19.323 1.00 79.25 74 PHE A C 1
ATOM 538 O O . PHE A 1 74 ? 6.884 -14.445 -20.224 1.00 79.25 74 PHE A O 1
ATOM 545 N N . ILE A 1 75 ? 6.051 -15.048 -18.220 1.00 83.19 75 ILE A N 1
ATOM 546 C CA . ILE A 1 75 ? 7.041 -16.103 -17.942 1.00 83.19 75 ILE A CA 1
ATOM 547 C C . ILE A 1 75 ? 6.966 -17.212 -19.000 1.00 83.19 75 ILE A C 1
ATOM 549 O O . ILE A 1 75 ? 7.989 -17.579 -19.572 1.00 83.19 75 ILE A O 1
ATOM 553 N N . LEU A 1 76 ? 5.758 -17.675 -19.336 1.00 82.94 76 LEU A N 1
ATOM 554 C CA . LEU A 1 76 ? 5.546 -18.704 -20.360 1.00 82.94 76 LEU A CA 1
ATOM 555 C C . LEU A 1 76 ? 6.054 -18.262 -21.743 1.00 82.94 76 LEU A C 1
ATOM 557 O O . LEU A 1 76 ? 6.695 -19.037 -22.449 1.00 82.94 76 LEU A O 1
ATOM 561 N N . ARG A 1 77 ? 5.828 -16.998 -22.128 1.00 77.88 77 ARG A N 1
ATOM 562 C CA . ARG A 1 77 ? 6.345 -16.442 -23.394 1.00 77.88 77 ARG A CA 1
ATOM 563 C C . ARG A 1 77 ? 7.864 -16.274 -23.391 1.00 77.88 77 ARG A C 1
ATOM 565 O O . ARG A 1 77 ? 8.484 -16.468 -24.432 1.00 77.88 77 ARG A O 1
ATOM 572 N N . ALA A 1 78 ? 8.450 -15.932 -22.244 1.00 75.00 78 ALA A N 1
ATOM 573 C CA . ALA A 1 78 ? 9.897 -15.824 -22.090 1.00 75.00 78 ALA A CA 1
ATOM 574 C C . ALA A 1 78 ? 10.595 -17.190 -22.212 1.00 75.00 78 ALA A C 1
ATOM 576 O O . ALA A 1 78 ? 11.692 -17.259 -22.760 1.00 75.00 78 ALA A O 1
ATOM 577 N N . TRP A 1 79 ? 9.958 -18.272 -21.753 1.00 71.69 79 TRP A N 1
ATOM 578 C CA . TRP A 1 79 ? 10.450 -19.641 -21.951 1.00 71.69 79 TRP A CA 1
ATOM 579 C C . TRP A 1 79 ? 10.295 -20.135 -23.393 1.00 71.69 79 TRP A C 1
ATOM 581 O O . TRP A 1 79 ? 11.159 -20.854 -23.879 1.00 71.69 79 TRP A O 1
ATOM 591 N N . GLY A 1 80 ? 9.261 -19.694 -24.115 1.00 73.50 80 GLY A N 1
ATOM 592 C CA . GLY A 1 80 ? 9.042 -20.030 -25.529 1.00 73.50 80 GLY A CA 1
ATOM 593 C C . GLY A 1 80 ? 9.963 -19.324 -26.538 1.00 73.50 80 GLY A C 1
ATOM 594 O O . GLY A 1 80 ? 9.650 -19.309 -27.724 1.00 73.50 80 GLY A O 1
ATOM 595 N N . GLY A 1 81 ? 11.051 -18.678 -26.098 1.00 60.22 81 GLY A N 1
ATOM 596 C CA . GLY A 1 81 ? 12.021 -18.015 -26.984 1.00 60.22 81 GLY A CA 1
ATOM 597 C C . GLY A 1 81 ? 11.515 -16.742 -27.679 1.00 60.22 81 GLY A C 1
ATOM 598 O O . GLY A 1 81 ? 12.225 -16.159 -28.501 1.00 60.22 81 GLY A O 1
ATOM 599 N N . ALA A 1 82 ? 10.308 -16.268 -27.353 1.00 58.81 82 ALA A N 1
ATOM 600 C CA . ALA A 1 82 ? 9.797 -15.014 -27.886 1.00 58.81 82 ALA A CA 1
ATOM 601 C C . ALA A 1 82 ? 10.639 -13.852 -27.340 1.00 58.81 82 ALA A C 1
ATOM 603 O O . ALA A 1 82 ? 10.774 -13.691 -26.124 1.00 58.81 82 ALA A O 1
ATOM 604 N N . LYS A 1 83 ? 11.204 -13.025 -28.235 1.00 48.78 83 LYS A N 1
ATOM 605 C CA . LYS A 1 83 ? 11.962 -11.823 -27.850 1.00 48.78 83 LYS A CA 1
ATOM 606 C C . LYS A 1 83 ? 11.125 -11.028 -26.840 1.00 48.78 83 LYS A C 1
ATOM 608 O O . LYS A 1 83 ? 9.969 -10.727 -27.154 1.00 48.78 83 LYS A O 1
ATOM 613 N N . PRO A 1 84 ? 11.662 -10.687 -25.652 1.00 52.34 84 PRO A N 1
ATOM 614 C CA . PRO A 1 84 ? 10.902 -9.952 -24.661 1.00 52.34 84 PRO A CA 1
ATOM 615 C C . PRO A 1 84 ? 10.490 -8.637 -25.307 1.00 52.34 84 PRO A C 1
ATOM 617 O O . PRO A 1 84 ? 11.328 -7.781 -25.599 1.00 52.34 84 PRO A O 1
ATOM 620 N N . SER A 1 85 ? 9.195 -8.478 -25.578 1.00 48.19 85 SER A N 1
ATOM 621 C CA . SER A 1 85 ? 8.663 -7.175 -25.926 1.00 48.19 85 SER A CA 1
ATOM 622 C C . SER A 1 85 ? 8.823 -6.340 -24.664 1.00 48.19 85 SER A C 1
ATOM 624 O O . SER A 1 85 ? 7.976 -6.391 -23.769 1.00 48.19 85 SER A O 1
ATOM 626 N N . ILE A 1 86 ? 9.946 -5.629 -24.552 1.00 49.66 86 ILE A N 1
ATOM 627 C CA . ILE A 1 86 ? 10.114 -4.533 -23.608 1.00 49.66 86 ILE A CA 1
ATOM 628 C C . ILE A 1 86 ? 8.927 -3.632 -23.906 1.00 49.66 86 ILE A C 1
ATOM 630 O O . ILE A 1 86 ? 8.891 -2.964 -24.941 1.00 49.66 86 ILE A O 1
ATOM 634 N N . ARG A 1 87 ? 7.892 -3.717 -23.067 1.00 52.22 87 ARG A N 1
ATOM 635 C CA . ARG A 1 87 ? 6.672 -2.933 -23.208 1.00 52.22 87 ARG A CA 1
ATOM 636 C C . ARG A 1 87 ? 7.128 -1.503 -22.967 1.00 52.22 87 ARG A C 1
ATOM 638 O O . ARG A 1 87 ? 7.324 -1.101 -21.824 1.00 52.22 87 ARG A O 1
ATOM 645 N N . ARG A 1 88 ? 7.473 -0.806 -24.055 1.00 48.78 88 ARG A N 1
ATOM 646 C CA . ARG A 1 88 ? 8.129 0.500 -24.007 1.00 48.78 88 ARG A CA 1
ATOM 647 C C . ARG A 1 88 ? 7.258 1.408 -23.134 1.00 48.78 88 ARG A C 1
ATOM 649 O O . ARG A 1 88 ? 6.071 1.557 -23.446 1.00 48.78 88 ARG A O 1
ATOM 656 N N . PRO A 1 89 ? 7.797 1.978 -22.042 1.00 46.22 89 PRO A N 1
ATOM 657 C CA . PRO A 1 89 ? 7.047 2.926 -21.237 1.00 46.22 89 PRO A CA 1
ATOM 658 C C . PRO A 1 89 ? 6.587 4.061 -22.159 1.00 46.22 89 PRO A C 1
ATOM 660 O O . PRO A 1 89 ? 7.402 4.661 -22.854 1.00 46.22 89 PRO A O 1
ATOM 663 N N . GLY A 1 90 ? 5.276 4.300 -22.237 1.00 52.78 90 GLY A N 1
ATOM 664 C CA . GLY A 1 90 ? 4.724 5.457 -22.950 1.00 52.78 90 GLY A CA 1
ATOM 665 C C . GLY A 1 90 ? 4.064 5.236 -24.316 1.00 52.78 90 GLY A C 1
ATOM 666 O O . GLY A 1 90 ? 3.768 6.227 -24.972 1.00 52.78 90 GLY A O 1
ATOM 667 N N . THR A 1 91 ? 3.769 4.012 -24.770 1.00 50.16 91 THR A N 1
ATOM 668 C CA . THR A 1 91 ? 3.016 3.848 -26.036 1.00 50.16 91 THR A CA 1
ATOM 669 C C . THR A 1 91 ? 1.512 3.634 -25.811 1.00 50.16 91 THR A C 1
ATOM 671 O O . THR A 1 91 ? 1.068 2.579 -25.357 1.00 50.16 91 THR A O 1
ATOM 674 N N . HIS A 1 92 ? 0.767 4.693 -26.147 1.00 50.09 92 HIS A N 1
ATOM 675 C CA . HIS A 1 92 ? -0.678 4.796 -26.381 1.00 50.09 92 HIS A CA 1
ATOM 676 C C . HIS A 1 92 ? -1.614 4.471 -25.206 1.00 50.09 92 HIS A C 1
ATOM 678 O O . HIS A 1 92 ? -2.085 3.350 -25.029 1.00 50.09 92 HIS A O 1
ATOM 684 N N . GLY A 1 93 ? -1.949 5.519 -24.452 1.00 52.47 93 GLY A N 1
ATOM 685 C CA . GLY A 1 93 ? -3.205 5.630 -23.717 1.00 52.47 93 GLY A CA 1
ATOM 686 C C . GLY A 1 93 ? -3.813 7.003 -24.002 1.00 52.47 93 GLY A C 1
ATOM 687 O O . GLY A 1 93 ? -3.096 8.003 -23.982 1.00 52.47 93 GLY A O 1
ATOM 688 N N . TRP A 1 94 ? -5.121 7.062 -24.259 1.00 51.28 94 TRP A N 1
ATOM 689 C CA . TRP A 1 94 ? -5.908 8.298 -24.439 1.00 51.28 94 TRP A CA 1
ATOM 690 C C . TRP A 1 94 ? -5.643 9.347 -23.330 1.00 51.28 94 TRP A C 1
ATOM 692 O O . TRP A 1 94 ? -5.674 10.551 -23.567 1.00 51.28 94 TRP A O 1
ATOM 702 N N . PHE A 1 95 ? -5.225 8.887 -22.152 1.00 49.47 95 PHE A N 1
ATOM 703 C CA . PHE A 1 95 ? -4.772 9.673 -21.005 1.00 49.47 95 PHE A CA 1
ATOM 704 C C . PHE A 1 95 ? -3.590 10.648 -21.249 1.00 49.47 95 PHE A C 1
ATOM 706 O O . PHE A 1 95 ? -3.417 11.574 -20.459 1.00 49.47 95 PHE A O 1
ATOM 713 N N . LEU A 1 96 ? -2.798 10.515 -22.327 1.00 51.84 96 LEU A N 1
ATOM 714 C CA . LEU A 1 96 ? -1.689 11.442 -22.659 1.00 51.84 96 LEU A CA 1
ATOM 715 C C . LEU A 1 96 ? -2.118 12.749 -23.364 1.00 51.84 96 LEU A C 1
ATOM 717 O O . LEU A 1 96 ? -1.266 13.593 -23.671 1.00 51.84 96 LEU A O 1
ATOM 721 N N . ARG A 1 97 ? -3.413 12.923 -23.656 1.00 52.06 97 ARG A N 1
ATOM 722 C CA . ARG A 1 97 ? -3.946 14.112 -24.347 1.00 52.06 97 ARG A CA 1
ATOM 723 C C . ARG A 1 97 ? -4.256 15.290 -23.412 1.00 52.06 97 ARG A C 1
ATOM 725 O O . ARG A 1 97 ? -4.584 16.365 -23.898 1.00 52.06 97 ARG A O 1
ATOM 732 N N . LEU A 1 98 ? -4.138 15.098 -22.098 1.00 54.22 98 LEU A N 1
ATOM 733 C CA . LEU A 1 98 ? -4.478 16.103 -21.090 1.00 54.22 98 LEU A CA 1
ATOM 734 C C . LEU A 1 98 ? -3.312 17.087 -20.832 1.00 54.22 98 LEU A C 1
ATOM 736 O O . LEU A 1 98 ? -2.154 16.648 -20.803 1.00 54.22 98 LEU A O 1
ATOM 740 N N . PRO A 1 99 ? -3.593 18.392 -20.629 1.00 40.91 99 PRO A N 1
ATOM 741 C CA . PRO A 1 99 ? -2.583 19.420 -20.344 1.00 40.91 99 PRO A CA 1
ATOM 742 C C . PRO A 1 99 ? -1.833 19.147 -19.019 1.00 40.91 99 PRO A C 1
ATOM 744 O O . PRO A 1 99 ? -2.324 18.403 -18.175 1.00 40.91 99 PRO A O 1
ATOM 747 N N . LEU A 1 100 ? -0.637 19.739 -18.845 1.00 52.34 100 LEU A N 1
ATOM 748 C CA . LEU A 1 100 ? 0.343 19.516 -17.750 1.00 52.34 100 LEU A CA 1
ATOM 749 C C . LEU A 1 100 ? 1.136 18.193 -17.803 1.00 52.34 100 LEU A C 1
ATOM 751 O O . LEU A 1 100 ? 1.036 17.337 -16.922 1.00 52.34 100 LEU A O 1
ATOM 755 N N . LYS A 1 101 ? 1.992 18.048 -18.822 1.00 52.06 101 LYS A N 1
ATOM 756 C CA . LYS A 1 101 ? 2.958 16.941 -18.936 1.00 52.06 101 LYS A CA 1
ATOM 757 C C . LYS A 1 101 ? 4.208 17.239 -18.094 1.00 52.06 101 LYS A C 1
ATOM 759 O O . LYS A 1 101 ? 4.934 18.175 -18.409 1.00 52.06 101 LYS A O 1
ATOM 764 N N . MET A 1 102 ? 4.499 16.427 -17.074 1.00 54.62 102 MET A N 1
ATOM 765 C CA . MET A 1 102 ? 5.787 16.450 -16.361 1.00 54.62 102 MET A CA 1
ATOM 766 C C . MET A 1 102 ? 6.667 15.283 -16.820 1.00 54.62 102 MET A C 1
ATOM 768 O O . MET A 1 102 ? 6.200 14.156 -16.997 1.00 54.62 102 MET A O 1
ATOM 772 N N . ARG A 1 103 ? 7.958 15.552 -17.045 1.00 52.97 103 ARG A N 1
ATOM 773 C CA . ARG A 1 103 ? 8.933 14.548 -17.487 1.00 52.97 103 ARG A CA 1
ATOM 774 C C . ARG A 1 103 ? 9.621 13.930 -16.270 1.00 52.97 103 ARG A C 1
ATOM 776 O O . ARG A 1 103 ? 10.454 14.577 -15.646 1.00 52.97 103 ARG A O 1
ATOM 783 N N . PHE A 1 104 ? 9.343 12.661 -15.977 1.00 53.78 104 PHE A N 1
ATOM 784 C CA . PHE A 1 104 ? 10.068 11.916 -14.942 1.00 53.78 104 PHE A CA 1
ATOM 785 C C . PHE A 1 104 ? 11.305 11.233 -15.550 1.00 53.78 104 PHE A C 1
ATOM 787 O O . PHE A 1 104 ? 11.199 10.240 -16.275 1.00 53.78 104 PHE A O 1
ATOM 794 N N . ARG A 1 105 ? 12.507 11.759 -15.270 1.00 45.59 105 ARG A N 1
ATOM 795 C CA . ARG A 1 105 ? 13.770 11.277 -15.875 1.00 45.59 105 ARG A CA 1
ATOM 796 C C . ARG A 1 105 ? 14.171 9.860 -15.450 1.00 45.59 105 ARG A C 1
ATOM 798 O O . ARG A 1 105 ? 14.736 9.129 -16.256 1.00 45.59 105 ARG A O 1
ATOM 805 N N . ARG A 1 106 ? 13.822 9.439 -14.227 1.00 45.31 106 ARG A N 1
ATOM 806 C CA . ARG A 1 106 ? 14.113 8.090 -13.694 1.00 45.31 106 ARG A CA 1
ATOM 807 C C . ARG A 1 106 ? 13.209 6.988 -14.262 1.00 45.31 106 ARG A C 1
ATOM 809 O O . ARG A 1 106 ? 13.669 5.859 -14.380 1.00 45.31 106 ARG A O 1
ATOM 816 N N . SER A 1 107 ? 11.959 7.292 -14.627 1.00 47.19 107 SER A N 1
ATOM 817 C CA . SER A 1 107 ? 10.994 6.298 -15.134 1.00 47.19 107 SER A CA 1
ATOM 818 C C . SER A 1 107 ? 10.823 6.319 -16.660 1.00 47.19 107 SER A C 1
ATOM 820 O O . SER A 1 107 ? 10.233 5.395 -17.213 1.00 47.19 107 SER A O 1
ATOM 822 N N . ARG A 1 108 ? 11.367 7.333 -17.357 1.00 48.09 108 ARG A N 1
ATOM 823 C CA . ARG A 1 108 ? 11.185 7.573 -18.806 1.00 48.09 108 ARG A CA 1
ATOM 824 C C . ARG A 1 108 ? 9.707 7.579 -19.240 1.00 48.09 108 ARG A C 1
ATOM 826 O O . ARG A 1 108 ? 9.398 7.143 -20.345 1.00 48.09 108 ARG A O 1
ATOM 833 N N . ILE A 1 109 ? 8.795 8.065 -18.390 1.00 51.28 109 ILE A N 1
ATOM 834 C CA . ILE A 1 109 ? 7.358 8.151 -18.705 1.00 51.28 109 ILE A CA 1
ATOM 835 C C . ILE A 1 109 ? 6.911 9.615 -18.739 1.00 51.28 109 ILE A C 1
ATOM 837 O O . ILE A 1 109 ? 7.257 10.407 -17.861 1.00 51.28 109 ILE A O 1
ATOM 841 N N . TYR A 1 110 ? 6.130 9.956 -19.765 1.00 50.44 110 TYR A N 1
ATOM 842 C CA . TYR A 1 110 ? 5.366 11.197 -19.861 1.00 50.44 110 TYR A CA 1
ATOM 843 C C . TYR A 1 110 ? 3.989 10.943 -19.245 1.00 50.44 110 TYR A C 1
ATOM 845 O O . TYR A 1 110 ? 3.156 10.289 -19.872 1.00 50.44 110 TYR A O 1
ATOM 853 N N . VAL A 1 111 ? 3.756 11.413 -18.021 1.00 54.66 111 VAL A N 1
ATOM 854 C CA . VAL A 1 111 ? 2.451 11.268 -17.357 1.00 54.66 111 VAL A CA 1
ATOM 855 C C . VAL A 1 111 ? 1.929 12.652 -16.996 1.00 54.66 111 VAL A C 1
ATOM 857 O O . VAL A 1 111 ? 2.662 13.473 -16.444 1.00 54.66 111 VAL A O 1
ATOM 860 N N . SER A 1 112 ? 0.671 12.920 -17.341 1.00 59.50 112 SER A N 1
ATOM 861 C CA . SER A 1 112 ? -0.025 14.128 -16.901 1.00 59.50 112 SER A CA 1
ATOM 862 C C . SER A 1 112 ? -0.312 14.040 -15.398 1.00 59.50 112 SER A C 1
ATOM 864 O O . SER A 1 112 ? -0.652 12.972 -14.890 1.00 59.50 112 SER A O 1
ATOM 866 N N . VAL A 1 113 ? -0.195 15.155 -14.674 1.00 63.81 113 VAL A N 1
ATOM 867 C CA . VAL A 1 113 ? -0.376 15.187 -13.205 1.00 63.81 113 VAL A CA 1
ATOM 868 C C . VAL A 1 113 ? -1.817 14.839 -12.794 1.00 63.81 113 VAL A C 1
ATOM 870 O O . VAL A 1 113 ? -2.035 14.186 -11.779 1.00 63.81 113 VAL A O 1
ATOM 873 N N . ILE A 1 114 ? -2.800 15.195 -13.625 1.00 66.31 114 ILE A N 1
ATOM 874 C CA . ILE A 1 114 ? -4.237 15.002 -13.364 1.00 66.31 114 ILE A CA 1
ATOM 875 C C . ILE A 1 114 ? -4.599 13.518 -13.105 1.00 66.31 114 ILE A C 1
ATOM 877 O O . ILE A 1 114 ? -5.142 13.222 -12.043 1.00 66.31 114 ILE A O 1
ATOM 881 N N . PRO A 1 115 ? -4.258 12.559 -13.990 1.00 68.00 115 PRO A N 1
ATOM 882 C CA . PRO A 1 115 ? -4.448 11.125 -13.750 1.00 68.00 115 PRO A CA 1
ATOM 883 C C . PRO A 1 115 ? -3.856 10.608 -12.440 1.00 68.00 115 PRO A C 1
ATOM 885 O O . PRO A 1 115 ? -4.463 9.770 -11.782 1.00 68.00 115 PRO A O 1
ATOM 888 N N . VAL A 1 116 ? -2.670 11.100 -12.070 1.00 71.62 116 VAL A N 1
ATOM 889 C CA . VAL A 1 116 ? -1.959 10.691 -10.852 1.00 71.62 116 VAL A CA 1
ATOM 890 C C . VAL A 1 116 ? -2.741 11.145 -9.623 1.00 71.62 116 VAL A C 1
ATOM 892 O O . VAL A 1 116 ? -2.919 10.366 -8.693 1.00 71.62 116 VAL A O 1
ATOM 895 N N . VAL A 1 117 ? -3.239 12.385 -9.639 1.00 72.88 117 VAL A N 1
ATOM 896 C CA . VAL A 1 117 ? -4.028 12.958 -8.543 1.00 72.88 117 VAL A CA 1
ATOM 897 C C . VAL A 1 117 ? -5.373 12.250 -8.416 1.00 72.88 117 VAL A C 1
ATOM 899 O O . VAL A 1 117 ? -5.722 11.833 -7.319 1.00 72.88 117 VAL A O 1
ATOM 902 N N . VAL A 1 118 ? -6.098 12.038 -9.518 1.00 77.00 118 VAL A N 1
ATOM 903 C CA . VAL A 1 118 ? -7.392 11.330 -9.493 1.00 77.00 118 VAL A CA 1
ATOM 904 C C . VAL A 1 118 ? -7.224 9.900 -8.983 1.00 77.00 118 VAL A C 1
ATOM 906 O O . VAL A 1 118 ? -8.009 9.445 -8.154 1.00 77.00 118 VAL A O 1
ATOM 909 N N . LEU A 1 119 ? -6.174 9.202 -9.422 1.00 76.81 119 LEU A N 1
ATOM 910 C CA . LEU A 1 119 ? -5.880 7.863 -8.920 1.00 76.81 119 LEU A CA 1
ATOM 911 C C . LEU A 1 119 ? -5.462 7.855 -7.461 1.00 76.81 119 LEU A C 1
ATOM 913 O O . LEU A 1 119 ? -5.922 6.998 -6.716 1.00 76.81 119 LEU A O 1
ATOM 917 N N . GLY A 1 120 ? -4.611 8.794 -7.053 1.00 76.44 120 GLY A N 1
ATOM 918 C CA . GLY A 1 120 ? -4.200 8.943 -5.663 1.00 76.44 120 GLY A CA 1
ATOM 919 C C . GLY A 1 120 ? -5.393 9.214 -4.750 1.00 76.44 120 GLY A C 1
ATOM 920 O O . GLY A 1 120 ? -5.507 8.576 -3.709 1.00 76.44 120 GLY A O 1
ATOM 921 N N . LEU A 1 121 ? -6.318 10.079 -5.172 1.00 76.00 121 LEU A N 1
ATOM 922 C CA . LEU A 1 121 ? -7.556 10.356 -4.445 1.00 76.00 121 LEU A CA 1
ATOM 923 C C . LEU A 1 121 ? -8.478 9.136 -4.406 1.00 76.00 121 LEU A C 1
ATOM 925 O O . LEU A 1 121 ? -8.962 8.794 -3.335 1.00 76.00 121 LEU A O 1
ATOM 929 N N . GLY A 1 122 ? -8.682 8.437 -5.525 1.00 78.25 122 GLY A N 1
ATOM 930 C CA . GLY A 1 122 ? -9.528 7.239 -5.562 1.00 78.25 122 GLY A CA 1
ATOM 931 C C . GLY A 1 122 ? -8.971 6.089 -4.717 1.00 78.25 122 GLY A C 1
ATOM 932 O O . GLY A 1 122 ? -9.691 5.491 -3.921 1.00 78.25 122 GLY A O 1
ATOM 933 N N . VAL A 1 123 ? -7.672 5.808 -4.842 1.00 78.62 123 VAL A N 1
ATOM 934 C CA . VAL A 1 123 ? -6.982 4.778 -4.052 1.00 78.62 123 VAL A CA 1
ATOM 935 C C . VAL A 1 123 ? -6.901 5.171 -2.577 1.00 78.62 123 VAL A C 1
ATOM 937 O O . VAL A 1 123 ? -7.081 4.314 -1.717 1.00 78.62 123 VAL A O 1
ATOM 940 N N . GLY A 1 124 ? -6.661 6.448 -2.274 1.00 76.06 124 GLY A N 1
ATOM 941 C CA . GLY A 1 124 ? -6.653 6.973 -0.910 1.00 76.06 124 GLY A CA 1
ATOM 942 C C . GLY A 1 124 ? -8.030 6.895 -0.256 1.00 76.06 124 GLY A C 1
ATOM 943 O O . GLY A 1 124 ? -8.136 6.447 0.879 1.00 76.06 124 GLY A O 1
ATOM 944 N N . PHE A 1 125 ? -9.088 7.233 -0.993 1.00 75.00 125 PHE A N 1
ATOM 945 C CA . PHE A 1 125 ? -10.473 7.118 -0.543 1.00 75.00 125 PHE A CA 1
ATOM 946 C C . PHE A 1 125 ? -10.861 5.663 -0.265 1.00 75.00 125 PHE A C 1
ATOM 948 O O . PHE A 1 125 ? -11.324 5.353 0.829 1.00 75.00 125 PHE A O 1
ATOM 955 N N . LEU A 1 126 ? -10.592 4.747 -1.204 1.00 75.19 126 LEU A N 1
ATOM 956 C CA . LEU A 1 126 ? -10.807 3.312 -0.993 1.00 75.19 126 LEU A CA 1
ATOM 957 C C . LEU A 1 126 ? -9.957 2.784 0.169 1.00 75.19 126 LEU A C 1
ATOM 959 O O . LEU A 1 126 ? -10.446 2.031 0.999 1.00 75.19 126 LEU A O 1
ATOM 963 N N . GLY A 1 127 ? -8.694 3.200 0.266 1.00 75.50 127 GLY A N 1
ATOM 964 C CA . GLY A 1 127 ? -7.795 2.811 1.349 1.00 75.50 127 GLY A CA 1
ATOM 965 C C . GLY A 1 127 ? -8.247 3.299 2.726 1.00 75.50 127 GLY A C 1
ATOM 966 O O . GLY A 1 127 ? -8.043 2.579 3.703 1.00 75.50 127 GLY A O 1
ATOM 967 N N . ALA A 1 128 ? -8.863 4.482 2.795 1.00 70.25 128 ALA A N 1
ATOM 968 C CA . ALA A 1 128 ? -9.440 5.049 4.010 1.00 70.25 128 ALA A CA 1
ATOM 969 C C . ALA A 1 128 ? -10.750 4.348 4.396 1.00 70.25 128 ALA A C 1
ATOM 971 O O . ALA A 1 128 ? -10.898 3.959 5.549 1.00 70.25 128 ALA A O 1
ATOM 972 N N . LEU A 1 129 ? -11.655 4.115 3.437 1.00 68.00 129 LEU A N 1
ATOM 973 C CA . LEU A 1 129 ? -12.899 3.367 3.666 1.00 68.00 129 LEU A CA 1
ATOM 974 C C . LEU A 1 129 ? -12.642 1.928 4.125 1.00 68.00 129 LEU A C 1
ATOM 976 O O . LEU A 1 129 ? -13.369 1.407 4.963 1.00 68.00 129 LEU A O 1
ATOM 980 N N . LEU A 1 130 ? -11.620 1.284 3.560 1.00 71.19 130 LEU A N 1
ATOM 981 C CA . LEU A 1 130 ? -11.269 -0.100 3.871 1.00 71.19 130 LEU A CA 1
ATOM 982 C C . LEU A 1 130 ? -10.358 -0.221 5.105 1.00 71.19 130 LEU A C 1
ATOM 984 O O . LEU A 1 130 ? -10.101 -1.332 5.550 1.00 71.19 130 LEU A O 1
ATOM 988 N N . GLY A 1 131 ? -9.825 0.884 5.640 1.00 67.94 131 GLY A N 1
ATOM 989 C CA . GLY A 1 131 ? -8.976 0.884 6.840 1.00 67.94 131 GLY A CA 1
ATOM 990 C C . GLY A 1 131 ? -7.567 0.288 6.676 1.00 67.94 131 GLY A C 1
ATOM 991 O O . GLY A 1 131 ? -6.846 0.155 7.657 1.00 67.94 131 GLY A O 1
ATOM 992 N N . VAL A 1 132 ? -7.130 -0.052 5.456 1.00 65.50 132 VAL A N 1
ATOM 993 C CA . VAL A 1 132 ? -5.849 -0.759 5.198 1.00 65.50 132 VAL A CA 1
ATOM 994 C C . VAL A 1 132 ? -4.695 0.203 4.837 1.00 65.50 132 VAL A C 1
ATOM 996 O O . VAL A 1 132 ? -3.564 -0.211 4.588 1.00 65.50 132 VAL A O 1
ATOM 999 N N . GLY A 1 133 ? -4.938 1.518 4.796 1.00 63.66 133 GLY A N 1
ATOM 1000 C CA . GLY A 1 133 ? -3.879 2.516 4.575 1.00 63.66 133 GLY A CA 1
ATOM 1001 C C . GLY A 1 133 ? -3.404 2.659 3.119 1.00 63.66 133 GLY A C 1
ATOM 1002 O O . GLY A 1 133 ? -2.318 3.177 2.880 1.00 63.66 133 GLY A O 1
ATOM 1003 N N . GLY A 1 134 ? -4.195 2.209 2.134 1.00 66.50 134 GLY A N 1
ATOM 1004 C CA . GLY A 1 134 ? -4.076 2.530 0.694 1.00 66.50 134 GLY A CA 1
ATOM 1005 C C . GLY A 1 134 ? -2.840 2.009 -0.066 1.00 66.50 134 GLY A C 1
ATOM 1006 O O . GLY A 1 134 ? -2.887 1.868 -1.290 1.00 66.50 134 GLY A O 1
ATOM 1007 N N . GLY A 1 135 ? -1.748 1.670 0.622 1.00 72.50 135 GLY A N 1
ATOM 1008 C CA . GLY A 1 135 ? -0.464 1.312 0.011 1.00 72.50 135 GLY A CA 1
ATOM 1009 C C . GLY A 1 135 ? -0.500 0.047 -0.852 1.00 72.50 135 GLY A C 1
ATOM 1010 O O . GLY A 1 135 ? 0.131 -0.001 -1.910 1.00 72.50 135 GLY A O 1
ATOM 1011 N N . PHE A 1 136 ? -1.290 -0.957 -0.456 1.00 76.00 136 PHE A N 1
ATOM 1012 C CA . PHE A 1 136 ? -1.398 -2.227 -1.186 1.00 76.00 136 PHE A CA 1
ATOM 1013 C C . PHE A 1 136 ? -2.074 -2.075 -2.559 1.00 76.00 136 PHE A C 1
ATOM 1015 O O . PHE A 1 136 ? -1.730 -2.788 -3.499 1.00 76.00 136 PHE A O 1
ATOM 1022 N N . LEU A 1 137 ? -2.993 -1.112 -2.692 1.00 82.06 137 LEU A N 1
ATOM 1023 C CA . LEU A 1 137 ? -3.673 -0.764 -3.946 1.00 82.06 137 LEU A CA 1
ATOM 1024 C C . LEU A 1 137 ? -2.802 0.095 -4.858 1.00 82.06 137 LEU A C 1
ATOM 1026 O O . LEU A 1 137 ? -2.950 0.071 -6.083 1.00 82.06 137 LEU A O 1
ATOM 1030 N N . LEU A 1 138 ? -1.872 0.847 -4.270 1.00 83.44 138 LEU A N 1
ATOM 1031 C CA . LEU A 1 138 ? -1.015 1.765 -5.003 1.00 83.44 138 LEU A CA 1
ATOM 1032 C C . LEU A 1 138 ? -0.073 1.020 -5.957 1.00 83.44 138 LEU A C 1
ATOM 1034 O O . LEU A 1 138 ? 0.143 1.460 -7.084 1.00 83.44 138 LEU A O 1
ATOM 1038 N N . VAL A 1 139 ? 0.469 -0.125 -5.537 1.00 87.12 139 VAL A N 1
ATOM 1039 C CA . VAL A 1 139 ? 1.408 -0.907 -6.355 1.00 87.12 139 VAL A CA 1
ATOM 1040 C C . VAL A 1 139 ? 0.780 -1.378 -7.678 1.00 87.12 139 VAL A C 1
ATOM 1042 O O . VAL A 1 139 ? 1.334 -1.051 -8.733 1.00 87.12 139 VAL A O 1
ATOM 1045 N N . PRO A 1 140 ? -0.364 -2.094 -7.692 1.00 84.12 140 PRO A N 1
ATOM 1046 C CA . PRO A 1 140 ? -1.033 -2.459 -8.937 1.00 84.12 140 PRO A CA 1
ATOM 1047 C C . PRO A 1 140 ? -1.515 -1.233 -9.722 1.00 84.12 140 PRO A C 1
ATOM 1049 O O . PRO A 1 140 ? -1.370 -1.222 -10.944 1.00 84.12 140 PRO A O 1
ATOM 1052 N N . ALA A 1 141 ? -1.997 -0.170 -9.066 1.00 83.12 141 ALA A N 1
ATOM 1053 C CA . ALA A 1 141 ? -2.390 1.061 -9.758 1.00 83.12 141 ALA A CA 1
ATOM 105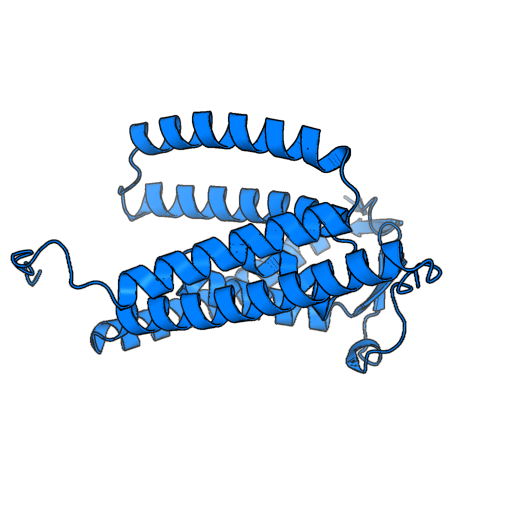4 C C . ALA A 1 141 ? -1.217 1.691 -10.539 1.00 83.12 141 ALA A C 1
ATOM 1056 O O . ALA A 1 141 ? -1.356 2.028 -11.718 1.00 83.12 141 ALA A O 1
ATOM 1057 N N . LEU A 1 142 ? -0.029 1.776 -9.931 1.00 79.31 142 LEU A N 1
ATOM 1058 C CA . LEU A 1 142 ? 1.182 2.288 -10.581 1.00 79.31 142 LEU A CA 1
ATOM 1059 C C . LEU A 1 142 ? 1.655 1.391 -11.736 1.00 79.31 142 LEU A C 1
ATOM 1061 O O . LEU A 1 142 ? 2.095 1.897 -12.772 1.00 79.31 142 LEU A O 1
ATOM 1065 N N . ILE A 1 143 ? 1.562 0.068 -11.580 1.00 79.88 143 ILE A N 1
ATOM 1066 C CA . ILE A 1 143 ? 1.989 -0.895 -12.607 1.00 79.88 143 ILE A CA 1
ATOM 1067 C C . ILE A 1 143 ? 1.031 -0.893 -13.803 1.00 79.88 143 ILE A C 1
ATOM 1069 O O . ILE A 1 143 ? 1.490 -0.936 -14.943 1.00 79.88 143 ILE A O 1
ATOM 1073 N N . TYR A 1 144 ? -0.281 -0.831 -13.580 1.00 77.44 144 TYR A N 1
ATOM 1074 C CA . TYR A 1 144 ? -1.262 -0.999 -14.655 1.00 77.44 144 TYR A CA 1
ATOM 1075 C C . TYR A 1 144 ? -1.704 0.298 -15.300 1.00 77.44 144 TYR A C 1
ATOM 1077 O O . TYR A 1 144 ? -1.720 0.388 -16.530 1.00 77.44 144 TYR A O 1
ATOM 1085 N N . LEU A 1 145 ? -2.037 1.306 -14.495 1.00 74.94 145 LEU A N 1
ATOM 1086 C CA . LEU A 1 145 ? -2.546 2.563 -15.036 1.00 74.94 145 LEU A CA 1
ATOM 1087 C C . LEU A 1 145 ? -1.399 3.461 -15.483 1.00 74.94 145 LEU A C 1
ATOM 1089 O O . LEU A 1 145 ? -1.452 4.018 -16.577 1.00 74.94 145 LEU A O 1
ATOM 1093 N N . LEU A 1 146 ? -0.332 3.548 -14.685 1.00 70.88 146 LEU A N 1
ATOM 1094 C CA . LEU A 1 146 ? 0.814 4.402 -15.002 1.00 70.88 146 LEU A CA 1
ATOM 1095 C C . LEU A 1 146 ? 1.957 3.670 -15.717 1.00 70.88 146 LEU A C 1
ATOM 1097 O O . LEU A 1 146 ? 2.887 4.323 -16.192 1.00 70.88 146 LEU A O 1
ATOM 1101 N N . ARG A 1 147 ? 1.886 2.336 -15.840 1.00 73.81 147 ARG A N 1
ATOM 1102 C CA . ARG A 1 147 ? 2.906 1.497 -16.500 1.00 73.81 147 ARG A CA 1
ATOM 1103 C C . ARG A 1 147 ? 4.321 1.723 -15.957 1.00 73.81 147 ARG A C 1
ATOM 1105 O O . ARG A 1 147 ? 5.300 1.636 -16.699 1.00 73.81 147 ARG A O 1
ATOM 1112 N N . VAL A 1 148 ? 4.425 2.014 -14.662 1.00 73.44 148 VAL A N 1
ATOM 1113 C CA . VAL A 1 148 ? 5.703 2.195 -13.968 1.00 73.44 148 VAL A CA 1
ATOM 1114 C C . VAL A 1 148 ? 6.353 0.822 -13.738 1.00 73.44 148 VAL A C 1
ATOM 1116 O O . VAL A 1 148 ? 5.646 -0.134 -13.401 1.00 73.44 148 VAL A O 1
ATOM 1119 N N . PRO A 1 149 ? 7.685 0.686 -13.908 1.00 75.06 149 PRO A N 1
ATOM 1120 C CA . PRO A 1 149 ? 8.386 -0.565 -13.632 1.00 75.06 149 PRO A CA 1
ATOM 1121 C C . PRO A 1 149 ? 8.123 -1.078 -12.211 1.00 75.06 149 PRO A C 1
ATOM 1123 O O . PRO A 1 149 ? 8.243 -0.326 -11.244 1.00 75.06 149 PRO A O 1
ATOM 1126 N N . THR A 1 150 ? 7.827 -2.375 -12.078 1.00 80.31 150 THR A N 1
ATOM 1127 C CA . THR A 1 150 ? 7.432 -3.024 -10.813 1.00 80.31 150 THR A CA 1
ATOM 1128 C C . THR A 1 150 ? 8.390 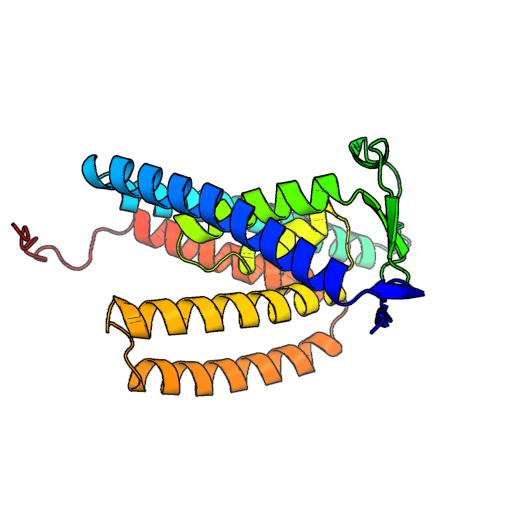-2.727 -9.659 1.00 80.31 150 THR A C 1
ATOM 1130 O O . THR A 1 150 ? 7.946 -2.384 -8.568 1.00 80.31 150 THR A O 1
ATOM 1133 N N . GLN A 1 151 ? 9.701 -2.792 -9.901 1.00 78.50 151 GLN A N 1
ATOM 1134 C CA . GLN A 1 151 ? 10.712 -2.568 -8.865 1.00 78.50 151 GLN A CA 1
ATOM 1135 C C . GLN A 1 151 ? 10.708 -1.121 -8.341 1.00 78.50 151 GLN A C 1
ATOM 1137 O O . GLN A 1 151 ? 10.897 -0.897 -7.149 1.00 78.50 151 GLN A O 1
ATOM 1142 N N . THR A 1 152 ? 10.435 -0.139 -9.208 1.00 78.81 152 THR A N 1
ATOM 1143 C CA . THR A 1 152 ? 10.290 1.267 -8.806 1.00 78.81 152 THR A CA 1
ATOM 1144 C C . THR A 1 152 ? 8.975 1.488 -8.062 1.00 78.81 152 THR A C 1
ATOM 1146 O O . THR A 1 152 ? 8.982 2.130 -7.016 1.00 78.81 152 THR A O 1
ATOM 1149 N N . SER A 1 153 ? 7.868 0.910 -8.543 1.00 83.12 153 SER A N 1
ATOM 1150 C CA . SER A 1 153 ? 6.549 1.055 -7.912 1.00 83.12 153 SER A CA 1
ATOM 1151 C C . SER A 1 153 ? 6.507 0.515 -6.482 1.00 83.12 153 SER A C 1
ATOM 1153 O O . SER A 1 153 ? 5.927 1.165 -5.617 1.00 83.12 153 SER A O 1
ATOM 1155 N N . ILE A 1 154 ? 7.141 -0.635 -6.214 1.00 84.50 154 ILE A N 1
ATOM 1156 C CA . ILE A 1 154 ? 7.209 -1.213 -4.860 1.00 84.50 154 ILE A CA 1
ATOM 1157 C C . ILE A 1 154 ? 7.955 -0.264 -3.911 1.00 84.50 154 ILE A C 1
ATOM 1159 O O . ILE A 1 154 ? 7.462 0.033 -2.826 1.00 84.50 154 ILE A O 1
ATOM 1163 N N . GLY A 1 155 ? 9.107 0.268 -4.334 1.00 82.88 155 GLY A N 1
ATOM 1164 C CA . GLY A 1 155 ? 9.879 1.218 -3.528 1.00 82.88 155 GLY A CA 1
ATOM 1165 C C . GLY A 1 155 ? 9.114 2.513 -3.242 1.00 82.88 155 GLY A C 1
ATOM 1166 O O . GLY A 1 155 ? 9.090 2.980 -2.106 1.00 82.88 155 GLY A O 1
ATOM 1167 N N . THR A 1 156 ? 8.437 3.074 -4.249 1.00 82.75 156 THR A N 1
ATOM 1168 C CA . THR A 1 156 ? 7.612 4.280 -4.074 1.00 82.75 156 THR A CA 1
ATOM 1169 C C . THR A 1 156 ? 6.436 4.034 -3.129 1.00 82.75 156 THR A C 1
ATOM 1171 O O . THR A 1 156 ? 6.170 4.863 -2.259 1.00 82.75 156 THR A O 1
ATOM 1174 N N . ALA A 1 157 ? 5.759 2.891 -3.258 1.00 83.81 157 ALA A N 1
ATOM 1175 C CA . ALA A 1 157 ? 4.648 2.537 -2.383 1.00 83.81 157 ALA A CA 1
ATOM 1176 C C . ALA A 1 157 ? 5.093 2.329 -0.929 1.00 83.81 157 ALA A C 1
ATOM 1178 O O . ALA A 1 157 ? 4.365 2.728 -0.027 1.00 83.81 157 ALA A O 1
ATOM 1179 N N . LEU A 1 158 ? 6.285 1.770 -0.686 1.00 84.81 158 LEU A N 1
ATOM 1180 C CA . LEU A 1 158 ? 6.836 1.614 0.667 1.00 84.81 158 LEU A CA 1
ATOM 1181 C C . LEU A 1 158 ? 7.043 2.960 1.367 1.00 84.81 158 LEU A C 1
ATOM 1183 O O . LEU A 1 158 ? 6.643 3.112 2.517 1.00 84.81 158 LEU A O 1
ATOM 1187 N N . VAL A 1 159 ? 7.613 3.948 0.669 1.00 83.69 159 VAL A N 1
ATOM 1188 C CA . VAL A 1 159 ? 7.804 5.298 1.227 1.00 83.69 159 VAL A CA 1
ATOM 1189 C C . VAL A 1 159 ? 6.461 5.947 1.545 1.00 83.69 159 VAL A C 1
ATOM 1191 O O . VAL A 1 159 ? 6.291 6.493 2.632 1.00 83.69 159 VAL A O 1
ATOM 1194 N N . LEU A 1 160 ? 5.491 5.855 0.628 1.00 82.75 160 LEU A N 1
ATOM 1195 C CA . LEU A 1 160 ? 4.150 6.384 0.875 1.00 82.75 160 LEU A CA 1
ATOM 1196 C C . LEU A 1 160 ? 3.491 5.696 2.075 1.00 82.75 160 LEU A C 1
ATOM 1198 O O . LEU A 1 160 ? 2.980 6.378 2.955 1.00 82.75 160 LEU A O 1
ATOM 1202 N N . THR A 1 161 ? 3.549 4.363 2.122 1.00 84.56 161 THR A N 1
ATOM 1203 C CA . THR A 1 161 ? 2.953 3.560 3.197 1.00 84.56 161 THR A CA 1
ATOM 1204 C C . THR A 1 161 ? 3.574 3.911 4.545 1.00 84.56 161 THR A C 1
ATOM 1206 O O . THR A 1 161 ? 2.864 4.006 5.537 1.00 84.56 161 THR A O 1
ATOM 1209 N N . LEU A 1 162 ? 4.883 4.169 4.598 1.00 85.06 162 LEU A N 1
ATOM 1210 C CA . LEU A 1 162 ? 5.546 4.623 5.820 1.00 85.06 162 LEU A CA 1
ATOM 1211 C C . LEU A 1 162 ? 4.955 5.949 6.311 1.00 85.06 162 LEU A C 1
ATOM 1213 O O . LEU A 1 162 ? 4.595 6.058 7.480 1.00 85.06 162 LEU A O 1
ATOM 1217 N N . VAL A 1 163 ? 4.798 6.934 5.423 1.00 84.00 163 VAL A N 1
ATOM 1218 C CA . VAL A 1 163 ? 4.225 8.242 5.783 1.00 84.00 163 VAL A CA 1
ATOM 1219 C C . VAL A 1 163 ? 2.775 8.100 6.254 1.00 84.00 163 VAL A C 1
ATOM 1221 O O . VAL A 1 163 ? 2.409 8.660 7.289 1.00 84.00 163 VAL A O 1
ATOM 1224 N N . THR A 1 164 ? 1.954 7.327 5.538 1.00 79.75 164 THR A N 1
ATOM 1225 C CA . THR A 1 164 ? 0.543 7.132 5.903 1.00 79.75 164 THR A CA 1
ATOM 1226 C C . THR A 1 164 ? 0.391 6.357 7.206 1.00 79.75 164 THR A C 1
ATOM 1228 O O . THR A 1 164 ? -0.458 6.715 8.015 1.00 79.75 164 THR A O 1
ATOM 1231 N N . MET A 1 165 ? 1.220 5.337 7.446 1.00 83.50 165 MET A N 1
ATOM 1232 C CA . MET A 1 165 ? 1.166 4.538 8.674 1.00 83.50 165 MET A CA 1
ATOM 1233 C C . MET A 1 165 ? 1.634 5.337 9.887 1.00 83.50 165 MET A C 1
ATOM 1235 O O . MET A 1 165 ? 0.970 5.298 10.914 1.00 83.50 165 MET A O 1
ATOM 1239 N N . VAL A 1 166 ? 2.710 6.125 9.775 1.00 85.00 166 VAL A N 1
ATOM 1240 C CA . VAL A 1 166 ? 3.142 7.015 10.869 1.00 85.00 166 VAL A CA 1
ATOM 1241 C C . VAL A 1 166 ? 2.028 7.998 11.230 1.00 85.00 166 VAL A C 1
ATOM 1243 O O . VAL A 1 166 ? 1.696 8.149 12.404 1.00 85.00 166 VAL A O 1
ATOM 1246 N N . SER A 1 167 ? 1.403 8.623 10.227 1.00 82.00 167 SER A N 1
ATOM 1247 C CA . SER A 1 167 ? 0.279 9.534 10.455 1.00 82.00 167 SER A CA 1
ATOM 1248 C C . SER A 1 167 ? -0.924 8.823 11.089 1.00 82.00 167 SER A C 1
ATOM 1250 O O . SER A 1 167 ? -1.471 9.323 12.071 1.00 82.00 167 SER A O 1
ATOM 1252 N N . ALA A 1 168 ? -1.302 7.643 10.589 1.00 80.12 168 ALA A N 1
ATOM 1253 C CA . ALA A 1 168 ? -2.416 6.862 11.123 1.00 80.12 168 ALA A CA 1
ATOM 1254 C C . ALA A 1 168 ? -2.180 6.421 12.575 1.00 80.12 168 ALA A C 1
ATOM 1256 O O . ALA A 1 168 ? -3.104 6.501 13.386 1.00 80.12 168 ALA A O 1
ATOM 1257 N N . THR A 1 169 ? -0.953 6.016 12.916 1.00 83.12 169 THR A N 1
ATOM 1258 C CA . THR A 1 169 ? -0.565 5.637 14.279 1.00 83.12 169 THR A CA 1
ATOM 1259 C C . THR A 1 169 ? -0.647 6.822 15.233 1.00 83.12 169 THR A C 1
ATOM 1261 O O . THR A 1 169 ? -1.207 6.675 16.314 1.00 83.12 169 THR A O 1
ATOM 1264 N N . ILE A 1 170 ? -0.151 8.003 14.839 1.00 85.25 170 ILE A N 1
ATOM 1265 C CA . ILE A 1 170 ? -0.256 9.218 15.666 1.00 85.25 170 ILE A CA 1
ATOM 1266 C C . ILE A 1 170 ? -1.727 9.558 15.924 1.00 85.25 170 ILE A C 1
ATOM 1268 O O . ILE A 1 170 ? -2.100 9.818 17.064 1.00 85.25 170 ILE A O 1
ATOM 1272 N N . MET A 1 171 ? -2.572 9.504 14.890 1.00 82.00 171 MET A N 1
ATOM 1273 C CA . MET A 1 171 ? -4.006 9.773 15.029 1.00 82.00 171 MET A CA 1
ATOM 1274 C C . MET A 1 171 ? -4.692 8.759 15.958 1.00 82.00 171 MET A C 1
ATOM 1276 O O . MET A 1 171 ? -5.438 9.153 16.849 1.00 82.00 171 MET A O 1
ATOM 1280 N N . HIS A 1 172 ? -4.417 7.462 15.811 1.00 79.38 172 HIS A N 1
ATOM 1281 C CA . HIS A 1 172 ? -5.010 6.442 16.686 1.00 79.38 172 HIS A CA 1
ATOM 1282 C C . HIS A 1 172 ? -4.508 6.542 18.129 1.00 79.38 172 HIS A C 1
ATOM 1284 O O . HIS A 1 172 ? -5.295 6.370 19.058 1.00 79.38 172 HIS A O 1
ATOM 1290 N N . ALA A 1 173 ? -3.227 6.859 18.328 1.00 83.38 173 ALA A N 1
ATOM 1291 C CA . ALA A 1 173 ? -2.658 7.062 19.655 1.00 83.38 173 ALA A CA 1
ATOM 1292 C C . ALA A 1 173 ? -3.245 8.301 20.346 1.00 83.38 173 ALA A C 1
ATOM 1294 O O . ALA A 1 173 ? -3.560 8.239 21.530 1.00 83.38 173 ALA A O 1
ATOM 1295 N N . ALA A 1 174 ? -3.413 9.407 19.614 1.00 83.88 174 ALA A N 1
ATOM 1296 C CA . ALA A 1 174 ? -3.880 10.674 20.172 1.00 83.88 174 ALA A CA 1
ATOM 1297 C C . ALA A 1 174 ? -5.389 10.699 20.455 1.00 83.88 174 ALA A C 1
ATOM 1299 O O . ALA A 1 174 ? -5.802 11.290 21.449 1.00 83.88 174 ALA A O 1
ATOM 1300 N N . PHE A 1 175 ? -6.207 10.089 19.589 1.00 79.38 175 PHE A N 1
ATOM 1301 C CA . PHE A 1 175 ? -7.667 10.208 19.672 1.00 79.38 175 PHE A CA 1
ATOM 1302 C C . PHE A 1 175 ? -8.363 8.969 20.235 1.00 79.38 175 PHE A C 1
ATOM 1304 O O . PHE A 1 175 ? -9.356 9.113 20.940 1.00 79.38 175 PHE A O 1
ATOM 1311 N N . ASN A 1 176 ? -7.855 7.767 19.952 1.00 75.69 176 ASN A N 1
ATOM 1312 C CA . ASN A 1 176 ? -8.574 6.531 20.271 1.00 75.69 176 ASN A CA 1
ATOM 1313 C C . ASN A 1 176 ? -7.960 5.778 21.459 1.00 75.69 176 ASN A C 1
ATOM 1315 O O . ASN A 1 176 ? -8.636 4.956 22.065 1.00 75.69 176 ASN A O 1
ATOM 1319 N N . GLY A 1 177 ? -6.682 6.010 21.789 1.00 74.56 177 GLY A N 1
ATOM 1320 C CA . GLY A 1 177 ? -5.990 5.296 22.872 1.00 74.56 177 GLY A CA 1
ATOM 1321 C C . GLY A 1 177 ? -5.864 3.779 22.651 1.00 74.56 177 GLY A C 1
ATOM 1322 O O . GLY A 1 177 ? -5.432 3.060 23.543 1.00 74.56 177 GLY A O 1
ATOM 1323 N N . THR A 1 178 ? -6.208 3.276 21.462 1.00 74.88 178 THR A N 1
ATOM 1324 C CA . THR A 1 178 ? -6.292 1.843 21.126 1.00 74.88 178 THR A CA 1
ATOM 1325 C C . THR A 1 178 ? -4.959 1.234 20.681 1.00 74.88 178 THR A C 1
ATOM 1327 O O . THR A 1 178 ? -4.941 0.168 20.067 1.00 74.88 178 THR A O 1
ATOM 1330 N N . VAL A 1 179 ? -3.832 1.917 20.899 1.00 81.06 179 VAL A N 1
ATOM 1331 C CA . VAL A 1 179 ? -2.526 1.448 20.418 1.00 81.06 179 VAL A CA 1
ATOM 1332 C C . VAL A 1 179 ? -1.893 0.538 21.463 1.00 81.06 179 VAL A C 1
ATOM 1334 O O . VAL A 1 179 ? -1.310 1.002 22.440 1.00 81.06 179 VAL A O 1
ATOM 1337 N N . ASP A 1 180 ? -1.973 -0.769 21.226 1.00 88.38 180 ASP A N 1
ATOM 1338 C CA . ASP A 1 180 ? -1.218 -1.757 21.993 1.00 88.38 180 ASP A CA 1
ATOM 1339 C C . ASP A 1 180 ? 0.269 -1.678 21.613 1.00 88.38 180 ASP A C 1
ATOM 1341 O O . ASP A 1 180 ? 0.702 -2.146 20.554 1.00 88.38 180 ASP A O 1
ATOM 1345 N N . ALA A 1 181 ? 1.057 -1.055 22.489 1.00 86.12 181 ALA A N 1
ATOM 1346 C CA . ALA A 1 181 ? 2.488 -0.865 22.291 1.00 86.12 181 ALA A CA 1
ATOM 1347 C C . ALA A 1 181 ? 3.268 -2.191 22.254 1.00 86.12 181 ALA A C 1
ATOM 1349 O O . ALA A 1 181 ? 4.278 -2.279 21.550 1.00 86.12 181 ALA A O 1
ATOM 1350 N N . ILE A 1 182 ? 2.811 -3.225 22.970 1.00 92.12 182 ILE A N 1
ATOM 1351 C CA . ILE A 1 182 ? 3.472 -4.535 23.007 1.00 92.12 182 ILE A CA 1
ATOM 1352 C C . ILE A 1 182 ? 3.236 -5.249 21.679 1.00 92.12 182 ILE A C 1
ATOM 1354 O O . ILE A 1 182 ? 4.193 -5.688 21.034 1.00 92.12 182 ILE A O 1
ATOM 1358 N N . LEU A 1 183 ? 1.981 -5.307 21.227 1.00 90.88 183 LEU A N 1
ATOM 1359 C CA . LEU A 1 183 ? 1.641 -5.883 19.927 1.00 90.88 183 LEU A CA 1
ATOM 1360 C C . LEU A 1 183 ? 2.355 -5.140 18.790 1.00 90.88 183 LEU A C 1
ATOM 1362 O O . LEU A 1 183 ? 2.930 -5.776 17.902 1.00 90.88 183 LEU A O 1
ATOM 1366 N N . ALA A 1 184 ? 2.384 -3.804 18.841 1.00 89.06 184 ALA A N 1
ATOM 1367 C CA . ALA A 1 184 ? 3.097 -2.983 17.868 1.00 89.06 184 ALA A CA 1
ATOM 1368 C C . ALA A 1 184 ? 4.602 -3.294 17.841 1.00 89.06 184 ALA A C 1
ATOM 1370 O O . ALA A 1 184 ? 5.174 -3.418 16.758 1.00 89.06 184 ALA A O 1
ATOM 1371 N N . LEU A 1 185 ? 5.241 -3.473 19.003 1.00 91.44 185 LEU A N 1
ATOM 1372 C CA . LEU A 1 185 ? 6.661 -3.819 19.096 1.00 91.44 185 LEU A CA 1
ATOM 1373 C C . LEU A 1 185 ? 6.950 -5.203 18.494 1.00 91.44 185 LEU A C 1
ATOM 1375 O O . LEU A 1 185 ? 7.886 -5.344 17.704 1.00 91.44 185 LEU A O 1
ATOM 1379 N N . ILE A 1 186 ? 6.129 -6.209 18.814 1.00 95.12 186 ILE A N 1
ATOM 1380 C CA . ILE A 1 186 ? 6.269 -7.573 18.276 1.00 95.12 186 ILE A CA 1
ATOM 1381 C C . ILE A 1 186 ? 6.109 -7.563 16.749 1.00 95.12 186 ILE A C 1
ATOM 1383 O O . ILE A 1 186 ? 6.944 -8.123 16.029 1.00 95.12 186 ILE A O 1
ATOM 1387 N N . LEU A 1 187 ? 5.080 -6.878 16.241 1.00 92.62 187 LEU A N 1
ATOM 1388 C CA . LEU A 1 187 ? 4.843 -6.718 14.804 1.00 92.62 187 LEU A CA 1
ATOM 1389 C C . LEU A 1 187 ? 5.968 -5.940 14.118 1.00 92.62 187 LEU A C 1
ATOM 1391 O O . LEU A 1 187 ? 6.349 -6.282 13.000 1.00 92.62 187 LEU A O 1
ATOM 1395 N N . MET A 1 188 ? 6.527 -4.923 14.773 1.00 91.50 188 MET A N 1
ATOM 1396 C CA . MET A 1 188 ? 7.634 -4.141 14.231 1.00 91.50 188 MET A CA 1
ATOM 1397 C C . MET A 1 188 ? 8.897 -4.991 14.095 1.00 91.50 188 MET A C 1
ATOM 1399 O O . MET A 1 188 ? 9.542 -4.949 13.049 1.00 91.50 188 MET A O 1
ATOM 1403 N N . ILE A 1 189 ? 9.240 -5.805 15.094 1.00 95.44 189 ILE A N 1
ATOM 1404 C CA . ILE A 1 189 ? 10.415 -6.686 15.024 1.00 95.44 189 ILE A CA 1
ATOM 1405 C C . ILE A 1 189 ? 10.224 -7.732 13.917 1.00 95.44 189 ILE A C 1
ATOM 1407 O O . ILE A 1 189 ? 11.051 -7.827 13.008 1.00 95.44 189 ILE A O 1
ATOM 1411 N N . GLY A 1 190 ? 9.103 -8.460 13.923 1.00 96.00 190 GLY A N 1
ATOM 1412 C CA . GLY A 1 190 ? 8.829 -9.475 12.900 1.00 96.00 190 GLY A CA 1
ATOM 1413 C C . GLY A 1 190 ? 8.729 -8.882 11.490 1.00 96.00 190 GLY A C 1
ATOM 1414 O O . GLY A 1 190 ? 9.316 -9.402 10.537 1.00 96.00 190 GLY A O 1
ATOM 1415 N N . GLY A 1 191 ? 8.040 -7.748 11.362 1.00 92.56 191 GLY A N 1
ATOM 1416 C CA . GLY A 1 191 ? 7.841 -7.037 10.104 1.00 92.56 191 GLY A CA 1
ATOM 1417 C C . GLY A 1 191 ? 9.131 -6.453 9.537 1.00 92.56 191 GLY A C 1
ATOM 1418 O O . GLY A 1 191 ? 9.390 -6.606 8.345 1.00 92.56 191 GLY A O 1
ATOM 1419 N N . THR A 1 192 ? 9.977 -5.835 10.366 1.00 92.75 192 THR A N 1
ATOM 1420 C CA . THR A 1 192 ? 11.269 -5.291 9.914 1.00 92.75 192 THR A CA 1
ATOM 1421 C C . THR A 1 192 ? 12.221 -6.403 9.487 1.00 92.75 192 THR A C 1
ATOM 1423 O O . THR A 1 192 ? 12.797 -6.308 8.404 1.00 92.75 192 THR A O 1
ATOM 1426 N N . MET A 1 193 ? 12.336 -7.494 10.251 1.00 95.62 193 MET A N 1
ATOM 1427 C CA . MET A 1 193 ? 13.159 -8.643 9.854 1.00 95.62 193 MET A CA 1
ATOM 1428 C C . MET A 1 193 ? 12.684 -9.242 8.520 1.00 95.62 193 MET A C 1
ATOM 1430 O O . MET A 1 193 ? 13.492 -9.441 7.605 1.00 95.62 193 MET A O 1
ATOM 1434 N N . GLY A 1 194 ? 11.372 -9.454 8.367 1.00 93.75 194 GLY A N 1
ATOM 1435 C CA . GLY A 1 194 ? 10.778 -9.956 7.126 1.00 93.75 194 GLY A CA 1
ATOM 1436 C C . GLY A 1 194 ? 10.968 -9.007 5.939 1.00 93.75 194 GLY A C 1
ATOM 1437 O O . GLY A 1 194 ? 11.367 -9.442 4.856 1.00 93.75 194 GLY A O 1
ATOM 1438 N N . ALA A 1 195 ? 10.754 -7.703 6.133 1.00 90.31 195 ALA A N 1
ATOM 1439 C CA . ALA A 1 195 ? 10.907 -6.690 5.090 1.00 90.31 195 ALA A CA 1
ATOM 1440 C C . ALA A 1 195 ? 12.359 -6.564 4.614 1.00 90.31 195 ALA A C 1
ATOM 1442 O O . ALA A 1 195 ? 12.594 -6.455 3.411 1.00 90.31 195 ALA A O 1
ATOM 1443 N N . GLN A 1 196 ? 13.339 -6.638 5.520 1.00 93.00 196 GLN A N 1
ATOM 1444 C CA . GLN A 1 196 ? 14.759 -6.574 5.161 1.00 93.00 196 GLN A CA 1
ATOM 1445 C C . GLN A 1 196 ? 15.193 -7.799 4.351 1.00 93.00 196 GLN A C 1
ATOM 1447 O O . GLN A 1 196 ? 15.872 -7.665 3.326 1.00 93.00 196 GLN A O 1
ATOM 1452 N N . PHE A 1 197 ? 14.759 -8.995 4.758 1.00 93.31 197 PHE A N 1
ATOM 1453 C CA . PHE A 1 197 ? 15.009 -10.217 3.993 1.00 93.31 197 PHE A CA 1
ATOM 1454 C C . PHE A 1 197 ? 14.320 -10.178 2.620 1.00 93.31 197 PHE A C 1
ATOM 1456 O O . PHE A 1 197 ? 14.937 -10.494 1.595 1.00 93.31 197 PHE A O 1
ATOM 1463 N N . GLY A 1 198 ? 13.065 -9.723 2.585 1.00 90.50 198 GLY A N 1
ATOM 1464 C CA . GLY A 1 198 ? 12.286 -9.539 1.363 1.00 90.50 198 GLY A CA 1
ATOM 1465 C C . GLY A 1 198 ? 12.915 -8.525 0.407 1.00 90.50 198 GLY A C 1
ATOM 1466 O O . GLY A 1 198 ? 13.022 -8.800 -0.786 1.00 90.50 198 GLY A O 1
ATOM 1467 N N . ALA A 1 199 ? 13.413 -7.396 0.913 1.00 88.62 199 ALA A N 1
ATOM 1468 C CA . ALA A 1 199 ? 14.091 -6.378 0.114 1.00 88.62 199 ALA A CA 1
ATOM 1469 C C . ALA A 1 199 ? 15.407 -6.906 -0.473 1.00 88.62 199 ALA A C 1
ATOM 1471 O O . ALA A 1 199 ? 15.657 -6.751 -1.672 1.00 88.62 199 ALA A O 1
ATOM 1472 N N . ARG A 1 200 ? 16.227 -7.585 0.340 1.00 90.69 200 ARG A N 1
ATOM 1473 C CA . ARG A 1 200 ? 17.520 -8.131 -0.098 1.00 90.69 200 ARG A CA 1
ATOM 1474 C C . ARG A 1 200 ? 17.357 -9.231 -1.145 1.00 90.69 200 ARG A C 1
ATOM 1476 O O . ARG A 1 200 ? 18.097 -9.259 -2.128 1.00 90.69 200 ARG A O 1
ATOM 1483 N N . THR A 1 201 ? 16.377 -10.111 -0.958 1.00 90.31 201 THR A N 1
ATOM 1484 C CA . THR A 1 201 ? 16.053 -11.166 -1.929 1.00 90.31 201 THR A CA 1
ATOM 1485 C C . THR A 1 201 ? 15.410 -10.569 -3.178 1.00 90.31 201 THR A C 1
ATOM 1487 O O . THR A 1 201 ? 15.784 -10.911 -4.298 1.00 90.31 201 THR A O 1
ATOM 1490 N N . GLY A 1 202 ? 14.507 -9.605 -3.001 1.00 87.56 202 GLY A N 1
ATOM 1491 C CA . GLY A 1 202 ? 13.789 -8.943 -4.081 1.00 87.56 202 GLY A CA 1
ATOM 1492 C C . GLY A 1 202 ? 14.695 -8.189 -5.052 1.00 87.56 202 GLY A C 1
ATOM 1493 O O . GLY A 1 202 ? 14.446 -8.217 -6.251 1.00 87.56 202 GLY A O 1
ATOM 1494 N N . GLN A 1 203 ? 15.793 -7.593 -4.579 1.00 85.94 203 GLN A N 1
ATOM 1495 C CA . GLN A 1 203 ? 16.779 -6.939 -5.452 1.00 85.94 203 GLN A CA 1
ATOM 1496 C C . GLN A 1 203 ? 17.501 -7.903 -6.407 1.00 85.94 203 GLN A C 1
ATOM 1498 O O . GLN A 1 203 ? 18.014 -7.461 -7.434 1.00 85.94 203 GLN A O 1
ATOM 1503 N N . ARG A 1 204 ? 17.540 -9.204 -6.089 1.00 87.69 204 ARG A N 1
ATOM 1504 C CA . ARG A 1 204 ? 18.154 -10.241 -6.934 1.00 87.69 204 ARG A CA 1
ATOM 1505 C C . ARG A 1 204 ? 17.172 -10.856 -7.933 1.00 87.69 204 ARG A C 1
ATOM 1507 O O . ARG A 1 204 ? 17.596 -11.545 -8.857 1.00 87.69 204 ARG A O 1
ATOM 1514 N N . LEU A 1 205 ? 15.872 -10.632 -7.749 1.00 86.81 205 LEU A N 1
ATOM 1515 C CA . LEU A 1 205 ? 14.826 -11.175 -8.607 1.00 86.81 205 LEU A CA 1
ATOM 1516 C C . LEU A 1 205 ? 14.530 -10.226 -9.768 1.00 86.81 205 LEU A C 1
ATOM 1518 O O . LEU A 1 205 ? 14.508 -9.005 -9.614 1.00 86.81 205 LEU A O 1
ATOM 1522 N N . LYS A 1 206 ? 14.240 -10.793 -10.944 1.00 86.00 206 LYS A N 1
ATOM 1523 C CA . LYS A 1 206 ? 13.731 -9.996 -12.067 1.00 86.00 206 LYS A CA 1
ATOM 1524 C C . LYS A 1 206 ? 12.353 -9.424 -11.711 1.00 86.00 206 LYS A C 1
ATOM 1526 O O . LYS A 1 206 ? 11.595 -10.030 -10.947 1.00 86.00 206 LYS A O 1
ATOM 1531 N N . ALA A 1 207 ? 12.019 -8.270 -12.286 1.00 81.81 207 ALA A N 1
ATOM 1532 C CA . ALA A 1 207 ? 10.785 -7.535 -12.000 1.00 81.81 207 ALA A CA 1
ATOM 1533 C C . ALA A 1 207 ? 9.515 -8.388 -12.180 1.00 81.81 207 ALA A C 1
ATOM 1535 O O . ALA A 1 207 ? 8.510 -8.169 -11.504 1.00 81.81 207 ALA A O 1
ATOM 1536 N N . GLU A 1 208 ? 9.561 -9.383 -13.059 1.00 84.25 208 GLU A N 1
ATOM 1537 C CA . GLU A 1 208 ? 8.431 -10.250 -13.372 1.00 84.25 208 GLU A CA 1
ATOM 1538 C C . GLU A 1 208 ? 8.190 -11.310 -12.297 1.00 84.25 208 GLU A C 1
ATOM 1540 O O . GLU A 1 208 ? 7.034 -11.600 -11.994 1.00 84.25 208 GLU A O 1
ATOM 1545 N N . TYR A 1 209 ? 9.250 -11.815 -11.655 1.00 88.75 209 TYR A N 1
ATOM 1546 C CA . TYR A 1 209 ? 9.124 -12.689 -10.484 1.00 88.75 209 TYR A CA 1
ATOM 1547 C C . TYR A 1 209 ? 8.632 -11.908 -9.265 1.00 88.75 209 TYR A C 1
ATOM 1549 O O . TYR A 1 209 ? 7.766 -12.392 -8.544 1.00 88.75 209 TYR A O 1
ATOM 1557 N N . LEU A 1 210 ? 9.112 -10.673 -9.071 1.00 87.94 210 LEU A N 1
ATOM 1558 C CA . LEU A 1 210 ? 8.581 -9.773 -8.040 1.00 87.94 210 LEU A CA 1
ATOM 1559 C C . LEU A 1 210 ? 7.080 -9.525 -8.232 1.00 87.94 210 LEU A C 1
ATOM 1561 O O . LEU A 1 210 ? 6.311 -9.595 -7.275 1.00 87.94 210 LEU A O 1
ATOM 1565 N N . ARG A 1 211 ? 6.655 -9.275 -9.478 1.00 88.62 211 ARG A N 1
ATOM 1566 C CA . ARG A 1 211 ? 5.238 -9.098 -9.815 1.00 88.62 211 ARG A CA 1
ATOM 1567 C C . ARG A 1 211 ? 4.427 -10.366 -9.545 1.00 88.62 211 ARG A C 1
ATOM 1569 O O . ARG A 1 211 ? 3.327 -10.255 -9.017 1.00 88.62 211 ARG A O 1
ATOM 1576 N N . LEU A 1 212 ? 4.964 -11.543 -9.875 1.00 90.88 212 LEU A N 1
ATOM 1577 C CA . LEU A 1 212 ? 4.312 -12.827 -9.605 1.00 90.88 212 LEU A CA 1
ATOM 1578 C C . LEU A 1 212 ? 4.134 -13.070 -8.101 1.00 90.88 212 LEU A C 1
ATOM 1580 O O . LEU A 1 212 ? 3.042 -13.430 -7.673 1.00 90.88 212 LEU A O 1
ATOM 1584 N N . LEU A 1 213 ? 5.180 -12.847 -7.301 1.00 91.81 213 LEU A N 1
ATOM 1585 C CA . LEU A 1 213 ? 5.123 -13.009 -5.845 1.00 91.81 213 LEU A CA 1
ATOM 1586 C C . LEU A 1 213 ? 4.091 -12.069 -5.218 1.00 91.81 213 LEU A C 1
ATOM 1588 O O . LEU A 1 213 ? 3.297 -12.497 -4.384 1.00 91.81 213 LEU A O 1
ATOM 1592 N N . LEU A 1 214 ? 4.053 -10.810 -5.665 1.00 89.44 214 LEU A N 1
ATOM 1593 C CA . LEU A 1 214 ? 3.032 -9.859 -5.231 1.00 89.44 214 LEU A CA 1
ATOM 1594 C C . LEU A 1 214 ? 1.623 -10.324 -5.623 1.00 89.44 214 LEU A C 1
ATOM 1596 O O . LEU A 1 214 ? 0.717 -10.253 -4.800 1.00 89.44 214 LEU A O 1
ATOM 1600 N N . ALA A 1 215 ? 1.442 -10.823 -6.849 1.00 91.50 215 ALA A N 1
ATOM 1601 C CA . ALA A 1 215 ? 0.161 -11.342 -7.322 1.00 91.50 215 ALA A CA 1
ATOM 1602 C C . ALA A 1 215 ? -0.346 -12.491 -6.446 1.00 91.50 215 ALA A C 1
ATOM 1604 O O . ALA A 1 215 ? -1.503 -12.489 -6.036 1.00 91.50 215 ALA A O 1
ATOM 1605 N N . LEU A 1 216 ? 0.538 -13.444 -6.140 1.00 94.25 216 LEU A N 1
ATOM 1606 C CA . LEU A 1 216 ? 0.233 -14.582 -5.279 1.00 94.25 216 LEU A CA 1
ATOM 1607 C C . LEU A 1 216 ? -0.133 -14.132 -3.865 1.00 94.25 216 LEU A C 1
ATOM 1609 O O . LEU A 1 216 ? -1.111 -14.627 -3.319 1.00 94.25 216 LEU A O 1
ATOM 1613 N N . LEU A 1 217 ? 0.599 -13.171 -3.293 1.00 91.62 217 LEU A N 1
ATOM 1614 C CA . LEU A 1 217 ? 0.309 -12.642 -1.960 1.00 91.62 217 LEU A CA 1
ATOM 1615 C C . LEU A 1 217 ? -1.054 -11.941 -1.922 1.00 91.62 217 LEU A C 1
ATOM 1617 O O . LEU A 1 217 ? -1.879 -12.247 -1.066 1.00 91.62 217 LEU A O 1
ATOM 1621 N N . VAL A 1 218 ? -1.313 -11.038 -2.870 1.00 90.06 218 VAL A N 1
ATOM 1622 C CA . VAL A 1 218 ? -2.584 -10.302 -2.986 1.00 90.06 218 VAL A CA 1
ATOM 1623 C C . VAL A 1 218 ? -3.754 -11.270 -3.170 1.00 90.06 218 VAL A C 1
ATOM 1625 O O . VAL A 1 218 ? -4.770 -11.143 -2.488 1.00 90.06 218 VAL A O 1
ATOM 1628 N N . LEU A 1 219 ? -3.595 -12.269 -4.043 1.00 93.38 219 LEU A N 1
ATOM 1629 C CA . LEU A 1 219 ? -4.613 -13.286 -4.287 1.00 93.38 219 LEU A CA 1
ATOM 1630 C C . LEU A 1 219 ? -4.844 -14.162 -3.049 1.00 93.38 219 LEU A C 1
ATOM 1632 O O . LEU A 1 219 ? -5.990 -14.415 -2.702 1.00 93.38 219 LEU A O 1
ATOM 1636 N N . ALA A 1 220 ? -3.784 -14.582 -2.354 1.00 93.88 220 ALA A N 1
ATOM 1637 C CA . ALA A 1 220 ? -3.896 -15.374 -1.131 1.00 93.88 220 ALA A CA 1
ATOM 1638 C C . ALA A 1 220 ? -4.648 -14.616 -0.028 1.00 93.88 220 ALA A C 1
ATOM 1640 O O . ALA A 1 220 ? -5.499 -15.199 0.641 1.00 93.88 220 ALA A O 1
ATOM 1641 N N . VAL A 1 221 ? -4.390 -13.314 0.134 1.00 90.69 221 VAL A N 1
ATOM 1642 C CA . VAL A 1 221 ? -5.140 -12.471 1.077 1.00 90.69 221 VAL A CA 1
ATOM 1643 C C . VAL A 1 221 ? -6.605 -12.340 0.647 1.00 90.69 221 VAL A C 1
ATOM 1645 O O . VAL A 1 221 ? -7.490 -12.485 1.486 1.00 90.69 221 VAL A O 1
ATOM 1648 N N . GLY A 1 222 ? -6.877 -12.128 -0.645 1.00 90.31 222 GLY A N 1
ATOM 1649 C CA . GLY A 1 222 ? -8.247 -12.050 -1.169 1.00 90.31 222 GLY A CA 1
ATOM 1650 C C . GLY A 1 222 ? -9.038 -13.340 -0.950 1.00 90.31 222 GLY A C 1
ATOM 1651 O O . GLY A 1 222 ? -10.173 -13.297 -0.479 1.00 90.31 222 GLY A O 1
ATOM 1652 N N . LEU A 1 223 ? -8.411 -14.490 -1.207 1.00 92.69 223 LEU A N 1
ATOM 1653 C CA . LEU A 1 223 ? -8.997 -15.809 -0.973 1.00 92.69 223 LEU A CA 1
ATOM 1654 C C . LEU A 1 223 ? -9.206 -16.095 0.514 1.00 92.69 223 LEU A C 1
ATOM 1656 O O . LEU A 1 223 ? -10.242 -16.645 0.867 1.00 92.69 223 LEU A O 1
ATOM 1660 N N . ARG A 1 224 ? -8.265 -15.706 1.385 1.00 91.50 224 ARG A N 1
ATOM 1661 C CA . ARG A 1 224 ? -8.424 -15.841 2.840 1.00 91.50 224 ARG A CA 1
ATOM 1662 C C . ARG A 1 224 ? -9.645 -15.069 3.331 1.00 91.50 224 ARG A C 1
ATOM 1664 O O . ARG A 1 224 ? -10.488 -15.654 3.995 1.00 91.50 224 ARG A O 1
ATOM 1671 N N . VAL A 1 225 ? -9.774 -13.796 2.952 1.00 88.50 225 VAL A N 1
ATOM 1672 C CA . VAL A 1 225 ? -10.937 -12.989 3.357 1.00 88.50 225 VAL A CA 1
ATOM 1673 C C . VAL A 1 225 ? -12.232 -13.544 2.758 1.00 88.50 225 VAL A C 1
ATOM 1675 O O . VAL A 1 225 ? -13.255 -13.579 3.433 1.00 88.50 225 VAL A O 1
ATOM 1678 N N . GLY A 1 226 ? -12.194 -14.056 1.523 1.00 89.19 226 GLY A N 1
ATOM 1679 C CA . GLY A 1 226 ? -13.344 -14.724 0.906 1.00 89.19 226 GLY A CA 1
ATOM 1680 C C . GLY A 1 226 ? -13.736 -16.023 1.605 1.00 89.19 226 GLY A C 1
ATOM 1681 O O . GLY A 1 226 ? -14.918 -16.326 1.724 1.00 89.19 226 GLY A O 1
ATOM 1682 N N . TYR A 1 227 ? -12.760 -16.771 2.109 1.00 89.69 227 TYR A N 1
ATOM 1683 C CA . TYR A 1 227 ? -13.010 -17.961 2.909 1.00 89.69 227 TYR A CA 1
ATOM 1684 C C . TYR A 1 227 ? -13.62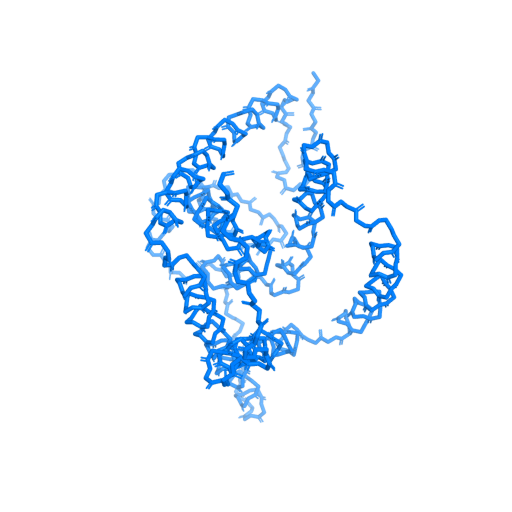4 -17.609 4.269 1.00 89.69 227 TYR A C 1
ATOM 1686 O O . TYR A 1 227 ? -14.585 -18.254 4.685 1.00 89.69 227 TYR A O 1
ATOM 1694 N N . ASP A 1 228 ? -13.132 -16.550 4.917 1.00 85.31 228 ASP A N 1
ATOM 1695 C CA . ASP A 1 228 ? -13.660 -16.063 6.197 1.00 85.31 228 ASP A CA 1
ATOM 1696 C C . ASP A 1 228 ? -15.126 -15.587 6.081 1.00 85.31 228 ASP A C 1
ATOM 1698 O O . ASP A 1 228 ? -15.875 -15.683 7.047 1.00 85.31 228 ASP A O 1
ATOM 1702 N N . LEU A 1 229 ? -15.570 -15.160 4.891 1.00 83.81 229 LEU A N 1
ATOM 1703 C CA . LEU A 1 229 ? -16.975 -14.832 4.587 1.00 83.81 229 LEU A CA 1
ATOM 1704 C C . LEU A 1 229 ? -17.896 -16.059 4.477 1.00 83.81 229 LEU A C 1
ATOM 1706 O O . LEU A 1 229 ? -19.093 -15.950 4.735 1.00 83.81 229 LEU A O 1
ATOM 1710 N N . VAL A 1 230 ? -17.369 -17.202 4.030 1.00 82.81 230 VAL A N 1
ATOM 1711 C CA . VAL A 1 230 ? -18.153 -18.433 3.802 1.00 82.81 230 VAL A CA 1
ATOM 1712 C C . VAL A 1 230 ? -18.160 -19.322 5.044 1.00 82.81 230 VAL A C 1
ATOM 1714 O O . VAL A 1 230 ? -19.093 -20.101 5.253 1.00 82.81 230 VAL A O 1
ATOM 1717 N N . ARG A 1 231 ? -17.123 -19.227 5.883 1.00 78.25 231 ARG A N 1
ATOM 1718 C CA . ARG A 1 231 ? -17.036 -20.009 7.111 1.00 78.25 231 ARG A CA 1
ATOM 1719 C C . ARG A 1 231 ? -18.037 -19.473 8.148 1.00 78.25 231 ARG A C 1
ATOM 1721 O O . ARG A 1 231 ? -18.056 -18.272 8.399 1.00 78.25 231 ARG A O 1
ATOM 1728 N N . PRO A 1 232 ? -18.837 -20.338 8.798 1.00 65.31 232 PRO A N 1
ATOM 1729 C CA . PRO A 1 232 ? -19.667 -19.905 9.914 1.00 65.31 232 PRO A CA 1
ATOM 1730 C C . PRO A 1 232 ? -18.787 -19.324 11.039 1.00 65.31 232 PRO A C 1
ATOM 1732 O O . PRO A 1 232 ? -17.702 -19.870 11.287 1.00 65.31 232 PRO A O 1
ATOM 1735 N N . PRO A 1 233 ? -19.228 -18.246 11.720 1.00 70.44 233 PRO A N 1
ATOM 1736 C CA . PRO A 1 233 ? -18.479 -17.638 12.814 1.00 70.44 233 PRO A CA 1
ATOM 1737 C C . PRO A 1 233 ? -18.121 -18.685 13.872 1.00 70.44 233 PRO A C 1
ATOM 1739 O O . PRO A 1 233 ? -18.976 -19.454 14.310 1.00 70.44 233 PRO A O 1
ATOM 1742 N N . THR A 1 234 ? -16.854 -18.720 14.285 1.00 60.06 234 THR A N 1
ATOM 1743 C CA . THR A 1 234 ? -16.365 -19.615 15.348 1.00 60.06 234 THR A CA 1
ATOM 1744 C C . THR A 1 234 ? -16.952 -19.287 16.724 1.00 60.06 234 THR A C 1
ATOM 1746 O O . THR A 1 234 ? -16.987 -20.172 17.571 1.00 60.06 234 THR A O 1
ATOM 1749 N N . ASP A 1 235 ? -17.479 -18.073 16.918 1.00 55.88 235 ASP A N 1
ATOM 1750 C CA . ASP A 1 235 ? -18.213 -17.669 18.118 1.00 55.88 235 ASP A CA 1
ATOM 1751 C C . ASP A 1 235 ? -19.716 -17.586 17.840 1.00 55.88 235 ASP A C 1
ATOM 1753 O O . ASP A 1 235 ? -20.238 -16.574 17.376 1.00 55.88 235 ASP A O 1
ATOM 1757 N N . GLN A 1 236 ? -20.434 -18.655 18.180 1.00 52.69 236 GLN A N 1
ATOM 1758 C CA . GLN A 1 236 ? -21.903 -18.670 18.215 1.00 52.69 236 GLN A CA 1
ATOM 1759 C C . GLN A 1 236 ? -22.472 -17.866 19.407 1.00 52.69 236 GLN A C 1
ATOM 1761 O O . GLN A 1 236 ? -23.685 -17.701 19.508 1.00 52.69 236 GLN A O 1
ATOM 1766 N N . PHE A 1 237 ? -21.607 -17.350 20.296 1.00 47.56 237 PHE A N 1
ATOM 1767 C CA . PHE A 1 237 ? -21.971 -16.667 21.544 1.00 47.56 237 PHE A CA 1
ATOM 1768 C C . PHE A 1 237 ? -21.225 -15.341 21.777 1.00 47.56 237 PHE A C 1
ATOM 1770 O O . PHE A 1 237 ? -21.028 -14.940 22.924 1.00 47.56 237 PHE A O 1
ATOM 1777 N N . ALA A 1 238 ? -20.832 -14.617 20.726 1.00 48.06 238 ALA A N 1
ATOM 1778 C CA . ALA A 1 238 ? -20.486 -13.207 20.894 1.00 48.06 238 ALA A CA 1
ATOM 1779 C C . ALA A 1 238 ? -21.785 -12.427 21.151 1.00 48.06 238 ALA A C 1
ATOM 1781 O O . ALA A 1 238 ? -22.442 -11.954 20.222 1.00 48.06 238 ALA A O 1
ATOM 1782 N N . VAL A 1 239 ? -22.185 -12.355 22.426 1.00 43.69 239 VAL A N 1
ATOM 1783 C CA . VAL A 1 239 ? -23.237 -11.454 22.899 1.00 43.69 239 VAL A CA 1
ATOM 1784 C C . VAL A 1 239 ? -22.852 -10.070 22.408 1.00 43.69 239 VAL A C 1
ATOM 1786 O O . VAL A 1 239 ? -21.863 -9.486 22.849 1.00 43.69 239 VAL A O 1
ATOM 1789 N N . THR A 1 240 ? -23.601 -9.577 21.432 1.00 47.47 240 THR A N 1
ATOM 1790 C CA . THR A 1 240 ? -23.492 -8.215 20.940 1.00 47.47 240 THR A CA 1
ATOM 1791 C C . THR A 1 240 ? -23.896 -7.337 22.116 1.00 47.47 240 THR A C 1
ATOM 1793 O O . THR A 1 240 ? -25.083 -7.110 22.349 1.00 47.47 240 THR A O 1
ATOM 1796 N N . ASN A 1 241 ? -22.924 -6.901 22.923 1.00 40.78 241 ASN A N 1
ATOM 1797 C CA . ASN A 1 241 ? -23.155 -5.797 23.839 1.00 40.78 241 ASN A CA 1
ATOM 1798 C C . ASN A 1 241 ? -23.497 -4.620 22.941 1.00 40.78 241 ASN A C 1
ATOM 1800 O O . ASN A 1 241 ? -22.653 -4.039 22.265 1.00 40.78 241 ASN A O 1
ATOM 1804 N N . THR A 1 242 ? -24.797 -4.385 22.853 1.00 40.62 242 THR A N 1
ATOM 1805 C CA . THR A 1 242 ? -25.385 -3.243 22.190 1.00 40.62 242 THR A CA 1
ATOM 1806 C C . THR A 1 242 ? -24.978 -2.070 23.068 1.00 40.62 242 THR A C 1
ATOM 1808 O O . THR A 1 242 ? -25.642 -1.796 24.067 1.00 40.62 242 THR A O 1
ATOM 1811 N N . GLU A 1 243 ? -23.812 -1.482 22.795 1.00 46.03 243 GLU A N 1
ATOM 1812 C CA . GLU A 1 243 ? -23.400 -0.244 23.446 1.00 46.03 243 GLU A CA 1
ATOM 1813 C C . GLU A 1 243 ? -24.470 0.799 23.111 1.00 46.03 243 GLU A C 1
ATOM 1815 O O . GLU A 1 243 ? -24.674 1.156 21.949 1.00 46.03 243 GLU A O 1
ATOM 1820 N N . ARG A 1 244 ? -25.244 1.155 24.140 1.00 36.34 244 ARG A N 1
ATOM 1821 C CA . ARG A 1 244 ? -26.190 2.267 24.131 1.00 36.34 244 ARG A CA 1
ATOM 1822 C C . ARG A 1 244 ? -25.445 3.586 24.229 1.00 36.34 244 ARG A C 1
ATOM 1824 O O . ARG A 1 244 ? -24.439 3.622 24.969 1.00 36.34 244 ARG A O 1
#

Foldseek 3Di:
DWDQDPQQRDTHDPVVVVVVVVVLVVVLVVLLVVLVVVLVVVVVVVCLVVVLLVVLLCVLQVLLVVLQVVLVVQVVCVVVVNDRPPVPAEPDDPQLPDPAFGQGPVQRHTHHVVVVSVVCSVLCSNCSSNVPQSLLVQQSCCCPVRVGQNVVSNVVSVVSSVVSVVVVVVCCVVPPVPDDPVVVVVCCVVVVVVVVVCVVVVVVDDSSVVSNVSSVVSNVVS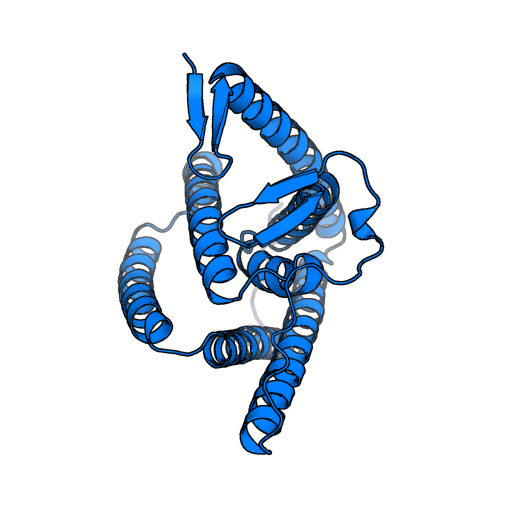VVSVVVVVDDDPDPDPPPPPPD

Secondary structure (DSSP, 8-state):
-EEEETTTTEEEEHHHHHHHHHHHHHHHHHHHHHHHHHHHHHHHTT-HHHHHHHHHHHHHHHHHHHHHHHHHHHHHHHHTT-------TT---GGGGSS-EEEETTTTEEEEHHHHHHHHHHHHHHHHHTTS-SHHHHHHHHHHTS---HHHHHHHHHHHHHHHHHHHHHHIIIII----HHHHHHHHHHHHHHHHHHHHHHTTS-HHHHHHHHHHHHHHHHHHHHHHHHSPPS-TT-------

Radius of gyration: 20.81 Å; chains: 1; bounding box: 46×50×52 Å

pLDDT: mean 74.86, std 14.73, range [36.34, 96.0]

Sequence (244 aa):
MTIYLPIAEIPVAIFTIFAMGLAVGFISGMFGGLGVAAFALMRALGQVDLLISVSYVLLLTGVGTLMLVESVRFILRAWGGAKPSIRRPGTHGWFLRLPLKMRFRRSRIYVSVIPVVVLGLGVGFLGALLGVGGGFLLVPALIYLLRVPTQTSIGTALVLTLVTMVSATIMHAAFNGTVDAILALILMIGGTMGAQFGARTGQRLKAEYLRLLLALLVLAVGLRVGYDLVRPPTDQFAVTNTER